Protein AF-A0ABC8K1N6-F1 (afdb_monomer)

Secondary structure (DSSP, 8-state):
-HHHHHHHHHHHHHHHHHHHHHHHHHHHHHHHHHHHTTS---------------------------------------------------HHHHHHHHHHHHHHTS---HHHHHHHHHHHHHHHH-S--SPPPPTT-HHHHHHHHHHHHH-S--HHHHHHHHHHHHHHH-GGGGGGTT-S--S-------------TTTHHHHHHHHHHHHHHHHT-HHHHHHHHHTT--TT---TTS--TT-

pLDDT: mean 71.15, std 21.95, range [26.11, 95.25]

Organism: Eruca vesicaria subsp. sativa (NCBI:txid29727)

InterPro domains:
  IPR000582 Acyl-CoA-binding protein, ACBP [PF00887] (93-165)
  IPR000582 Acyl-CoA-binding protein, ACBP [PR00689] (108-126)
  IPR000582 Acyl-CoA-binding protein, ACBP [PR00689] (131-146)
  IPR000582 Acyl-CoA-binding protein, ACBP [PR00689] (152-169)
  IPR000582 Acyl-CoA-binding protein, ACBP [PS51228] (92-175)
  IPR014352 FERM/acyl-CoA-binding protein superfamily [G3DSA:1.20.80.10] (80-184)
  IPR035984 Acyl-CoA binding protein superfamily [SSF47027] (91-174)

Foldseek 3Di:
DCPVVVVVVVVVVVVVVVVVVVVVVVVVVVVVVVVPVPDDDDDDDDDDDDDDDDDDDDDDDDDDDDDDDDDDDDDDDDPPPPPPVPPPCDPLNVLLVLLLVVPLPDDDDPVLVLLLLLLLCCQPPNQDPDDQDDPVCVSVNSNSCNNNVVGGDHNSVSSVVSSVSSCVVCVCSCVCPPDDDPDDDPPPVPSRDSCPCVVVVLLVLQVVLLVCLVVVVVVSNVVSVVVVNDQQDAHPVRDGSVD

Mean predicted aligned error: 21.04 Å

Nearest PDB structures (foldseek):
  1hbk-assembly1_A  TM=9.306E-01  e=9.501E-05  Plasmodium falciparum
  3flv-assembly2_B  TM=9.209E-01  e=4.592E-04  Homo sapiens
  2cqu-assembly1_A  TM=7.760E-01  e=1.215E-04  Homo sapiens
  2fj9-assembly1_A  TM=8.925E-01  e=2.113E-03  Homo sapiens
  2cop-assembly1_A  TM=7.719E-01  e=4.824E-04  Homo sapiens

Sequence (243 aa):
MGDLAQLTQSVILGLIVSYLLAKLISMVVTIKEDNLFLTHHHDPEQETKPVVDSSRVVSSTIGGVGDTLVAEQSSSGEEEDDDWEGVESTELDEAFSAATLFVTNRKVPSDVQQKLYGLYKIATEGPCTAPKPTALRLTARAKWQAWKKLGAMPSEEAMEKYIGIVTQLYPTWLDGGVKAGSGDVEVSNSGGTMAYEEESKNELKIDAIHAFAREGEVENLLKSIESGIPVNARDSEDHTPLD

Solvent-accessible surface area (backbone atoms only — not comparable to full-atom values): 15489 Å² total; per-residue (Å²): 122,66,64,62,54,53,51,52,50,51,52,52,49,50,52,51,51,48,51,52,50,52,50,50,51,52,52,53,48,50,55,50,48,69,69,56,68,82,78,79,92,82,83,91,81,91,88,82,86,86,85,91,82,85,89,79,89,81,89,82,89,86,87,86,88,84,89,82,90,83,78,89,81,91,74,90,73,77,84,77,78,81,78,68,73,73,74,75,78,41,74,62,54,54,50,35,51,53,48,48,62,66,44,60,87,49,94,65,61,64,83,53,48,30,47,46,51,14,25,49,43,22,46,76,67,35,51,63,78,74,79,86,60,61,87,86,45,56,66,64,36,48,44,49,50,36,27,50,71,59,42,84,49,59,35,67,68,22,36,54,52,41,43,50,51,51,43,73,76,40,63,71,62,63,79,57,69,88,73,82,67,101,62,97,70,81,82,66,94,63,77,78,71,75,70,72,45,78,59,59,59,49,49,57,47,47,53,47,42,40,48,25,49,74,73,63,38,60,69,62,34,49,56,43,46,75,70,67,50,64,77,85,46,61,49,97,85,70,47,46,56,87,114

Structure (mmCIF, N/CA/C/O backbone):
data_AF-A0ABC8K1N6-F1
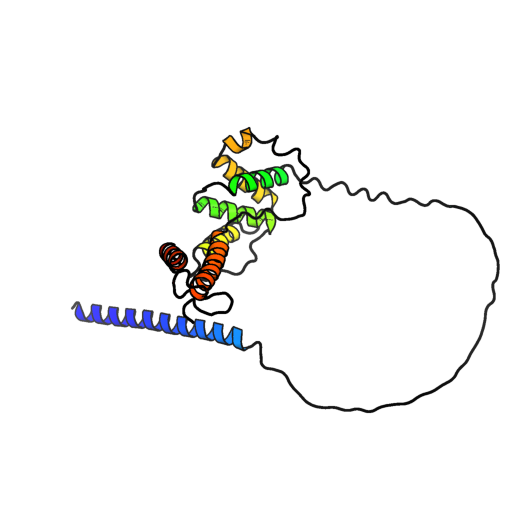#
_entry.id   AF-A0ABC8K1N6-F1
#
loop_
_atom_site.group_PDB
_atom_site.id
_atom_site.type_symbol
_atom_site.label_atom_id
_atom_site.label_alt_id
_atom_site.label_comp_id
_atom_site.label_asym_id
_atom_site.label_entity_id
_atom_site.label_seq_id
_atom_site.pdbx_PDB_ins_code
_atom_site.Cartn_x
_atom_site.Cartn_y
_atom_site.Cartn_z
_atom_site.occupancy
_atom_site.B_iso_or_equiv
_atom_site.auth_seq_id
_atom_site.auth_comp_id
_atom_site.auth_asym_id
_atom_site.auth_atom_id
_atom_site.pdbx_PDB_model_num
ATOM 1 N N . MET A 1 1 ? -3.522 -33.086 -44.217 1.00 58.22 1 MET A N 1
ATOM 2 C CA . MET A 1 1 ? -3.892 -31.647 -44.116 1.00 58.22 1 MET A CA 1
ATOM 3 C C . MET A 1 1 ? -3.55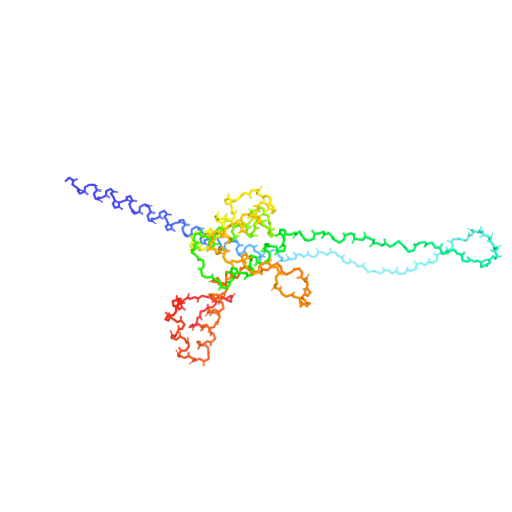7 -31.069 -42.744 1.00 58.22 1 MET A C 1
ATOM 5 O O . MET A 1 1 ? -3.047 -29.958 -42.716 1.00 58.22 1 MET A O 1
ATOM 9 N N . GLY A 1 2 ? -3.808 -31.765 -41.625 1.00 71.06 2 GLY A N 1
ATOM 10 C CA . GLY A 1 2 ? -3.448 -31.249 -40.289 1.00 71.06 2 GLY A CA 1
ATOM 11 C C . GLY A 1 2 ? -1.937 -31.165 -40.020 1.00 71.06 2 GLY A C 1
ATOM 12 O O . GLY A 1 2 ? -1.494 -30.381 -39.190 1.00 71.06 2 GLY A O 1
ATOM 13 N N . ASP A 1 3 ? -1.148 -31.926 -40.768 1.00 77.50 3 ASP A N 1
ATOM 14 C CA . ASP A 1 3 ? 0.284 -32.181 -40.570 1.00 77.50 3 ASP A CA 1
ATOM 15 C C . ASP A 1 3 ? 1.121 -30.897 -40.709 1.00 77.50 3 ASP A C 1
ATOM 17 O O . ASP A 1 3 ? 1.963 -30.586 -39.868 1.00 77.50 3 ASP A O 1
ATOM 21 N N . LEU A 1 4 ? 0.818 -30.091 -41.734 1.00 72.81 4 LEU A N 1
ATOM 22 C CA . LEU A 1 4 ? 1.452 -28.790 -41.953 1.00 72.81 4 LEU A CA 1
ATOM 23 C C . LEU A 1 4 ? 1.076 -27.780 -40.858 1.00 72.81 4 LEU A C 1
ATOM 25 O O . LEU A 1 4 ? 1.921 -26.987 -40.457 1.00 72.81 4 LEU A O 1
ATOM 29 N N . ALA A 1 5 ? -0.162 -27.821 -40.354 1.00 78.62 5 ALA A N 1
ATOM 30 C CA . ALA A 1 5 ? -0.612 -26.936 -39.280 1.00 78.62 5 ALA A CA 1
ATOM 31 C C . ALA A 1 5 ? 0.061 -27.280 -37.939 1.00 78.62 5 ALA A C 1
ATOM 33 O O . ALA A 1 5 ? 0.487 -26.385 -37.215 1.00 78.62 5 ALA A O 1
ATOM 34 N N . GLN A 1 6 ? 0.227 -28.570 -37.630 1.00 83.25 6 GLN A N 1
ATOM 35 C CA . GLN A 1 6 ? 0.985 -29.004 -36.453 1.00 83.25 6 GLN A CA 1
ATOM 36 C C . GLN A 1 6 ? 2.468 -28.622 -36.559 1.00 83.25 6 GLN A C 1
ATOM 38 O O . GLN A 1 6 ? 3.050 -28.177 -35.570 1.00 83.25 6 GLN A O 1
ATOM 43 N N . LEU A 1 7 ? 3.068 -28.726 -37.752 1.00 84.81 7 LEU A N 1
ATOM 44 C CA . LEU A 1 7 ? 4.448 -28.298 -37.990 1.00 84.81 7 LEU A CA 1
ATOM 45 C C . LEU A 1 7 ? 4.620 -26.776 -37.842 1.00 84.81 7 LEU A C 1
ATOM 47 O O . LEU A 1 7 ? 5.568 -26.330 -37.200 1.00 84.81 7 LEU A O 1
ATOM 51 N N . THR A 1 8 ? 3.711 -25.955 -38.378 1.00 86.88 8 THR A N 1
ATOM 52 C CA . THR A 1 8 ? 3.789 -24.498 -38.172 1.00 86.88 8 THR A CA 1
ATOM 53 C C . THR A 1 8 ? 3.550 -24.122 -36.713 1.00 86.88 8 THR A C 1
ATOM 55 O O . THR A 1 8 ? 4.256 -23.261 -36.192 1.00 86.88 8 THR A O 1
ATOM 58 N N . GLN A 1 9 ? 2.633 -24.798 -36.014 1.00 85.38 9 GLN A N 1
ATOM 59 C CA . GLN A 1 9 ? 2.387 -24.572 -34.589 1.00 85.38 9 GLN A CA 1
ATOM 60 C C . GLN A 1 9 ? 3.596 -24.952 -33.716 1.00 85.38 9 GLN A C 1
ATOM 62 O O . GLN A 1 9 ? 3.914 -24.212 -32.785 1.00 85.38 9 GLN A O 1
ATOM 67 N N . SER A 1 10 ? 4.303 -26.049 -34.015 1.00 91.88 10 SER A N 1
ATOM 68 C CA . SER A 1 10 ? 5.511 -26.436 -33.271 1.00 91.88 10 SER A CA 1
ATOM 69 C C . SER A 1 10 ? 6.693 -25.500 -33.542 1.00 91.88 10 SER A C 1
ATOM 71 O O . SER A 1 10 ? 7.408 -25.148 -32.605 1.00 91.88 10 SER A O 1
ATOM 73 N N . VAL A 1 11 ? 6.850 -25.003 -34.776 1.00 94.19 11 VAL A N 1
ATOM 74 C CA . VAL A 1 11 ? 7.840 -23.963 -35.114 1.00 94.19 11 VAL A CA 1
ATOM 75 C C . VAL A 1 11 ? 7.530 -22.646 -34.395 1.00 94.19 11 VAL A C 1
ATOM 77 O O . VAL A 1 11 ? 8.424 -22.065 -33.785 1.00 94.19 11 VAL A O 1
ATOM 80 N N . ILE A 1 12 ? 6.272 -22.189 -34.397 1.00 92.94 12 ILE A N 1
ATOM 81 C CA . ILE A 1 12 ? 5.855 -20.970 -33.680 1.00 92.94 12 ILE A CA 1
ATOM 82 C C . ILE A 1 12 ? 6.091 -21.119 -32.171 1.00 92.94 12 ILE A C 1
ATOM 84 O O . ILE A 1 12 ? 6.654 -20.218 -31.550 1.00 92.94 12 ILE A O 1
ATOM 88 N N . LEU A 1 13 ? 5.728 -22.262 -31.580 1.00 89.50 13 LEU A N 1
ATOM 89 C CA . LEU A 1 13 ? 5.979 -22.541 -30.165 1.00 89.50 13 LEU A CA 1
ATOM 90 C C . LEU A 1 13 ? 7.483 -22.560 -29.852 1.00 89.50 13 LEU A C 1
ATOM 92 O O . LEU A 1 13 ? 7.904 -21.958 -28.867 1.00 89.50 13 LEU A O 1
ATOM 96 N N . GLY A 1 14 ? 8.298 -23.182 -30.709 1.00 95.00 14 GLY A N 1
ATOM 97 C CA . GLY A 1 14 ? 9.757 -23.202 -30.580 1.00 95.00 14 GLY A CA 1
ATOM 98 C C . GLY A 1 14 ? 10.387 -21.808 -30.641 1.00 95.00 14 GLY A C 1
ATOM 99 O O . GLY A 1 14 ? 11.265 -21.507 -29.837 1.00 95.00 14 GLY A O 1
ATOM 100 N N . LEU A 1 15 ? 9.901 -20.932 -31.529 1.00 94.19 15 LEU A N 1
ATOM 101 C CA . LEU A 1 15 ? 10.333 -19.531 -31.623 1.00 94.19 15 LEU A CA 1
ATOM 102 C C . LEU A 1 15 ? 9.914 -18.699 -30.399 1.00 94.19 15 LEU A C 1
ATOM 104 O O . LEU A 1 15 ? 10.681 -17.857 -29.936 1.00 94.19 15 LEU A O 1
ATOM 108 N N . ILE A 1 16 ? 8.724 -18.941 -29.842 1.00 92.81 16 ILE A N 1
ATOM 109 C CA . ILE A 1 16 ? 8.276 -18.287 -28.603 1.00 92.81 16 ILE A CA 1
ATOM 110 C C . ILE A 1 16 ? 9.145 -18.739 -27.422 1.00 92.81 16 ILE A C 1
ATOM 112 O O . ILE A 1 16 ? 9.632 -17.902 -26.663 1.00 92.81 16 ILE A O 1
ATOM 116 N N . VAL A 1 17 ? 9.382 -20.046 -27.277 1.00 93.25 17 VAL A N 1
ATOM 117 C CA . VAL A 1 17 ? 10.214 -20.601 -26.198 1.00 93.25 17 VAL A CA 1
ATOM 118 C C . VAL A 1 17 ? 11.666 -20.131 -26.319 1.00 93.25 17 VAL A C 1
ATOM 120 O O . VAL A 1 17 ? 12.247 -19.731 -25.312 1.00 93.25 17 VAL A O 1
ATOM 123 N N . SER A 1 18 ? 12.247 -20.093 -27.524 1.00 95.19 18 SER A N 1
ATOM 124 C CA . SER A 1 18 ? 13.618 -19.602 -27.717 1.00 95.19 18 SER A CA 1
ATOM 125 C C . SER A 1 18 ? 13.746 -18.098 -27.458 1.00 95.19 18 SER A C 1
ATOM 127 O O . SER A 1 18 ? 14.705 -17.686 -26.808 1.00 95.19 18 SER A O 1
ATOM 129 N N . TYR A 1 19 ? 12.762 -17.281 -27.859 1.00 95.12 19 TYR A N 1
ATOM 130 C CA . TYR A 1 19 ? 12.712 -15.857 -27.507 1.00 95.12 19 TYR A CA 1
ATOM 131 C C . TYR A 1 19 ? 12.626 -15.645 -25.989 1.00 95.12 19 TYR A C 1
ATOM 133 O O . TYR A 1 19 ? 13.325 -14.789 -25.447 1.00 95.12 19 TYR A O 1
ATOM 141 N N . LEU A 1 20 ? 11.809 -16.434 -25.283 1.00 89.31 20 LEU A N 1
ATOM 142 C CA . LEU A 1 20 ? 11.692 -16.356 -23.825 1.00 89.31 20 LEU A CA 1
ATOM 143 C C . LEU A 1 20 ? 12.985 -16.796 -23.119 1.00 89.31 20 LEU A C 1
ATOM 145 O O . LEU A 1 20 ? 13.422 -16.098 -22.207 1.00 89.31 20 LEU A O 1
ATOM 149 N N . LEU A 1 21 ? 13.640 -17.876 -23.564 1.00 89.62 21 LEU A N 1
ATOM 150 C CA . LEU A 1 21 ? 14.948 -18.290 -23.034 1.00 89.62 21 LEU A CA 1
ATOM 151 C C . LEU A 1 21 ? 16.026 -17.229 -23.287 1.00 89.62 21 LEU A C 1
ATOM 153 O O . LEU A 1 21 ? 16.719 -16.838 -22.353 1.00 89.62 21 LEU A O 1
ATOM 157 N N . ALA A 1 22 ? 16.142 -16.720 -24.516 1.00 92.19 22 ALA A N 1
ATOM 158 C CA . ALA A 1 22 ? 17.111 -15.678 -24.856 1.00 92.19 22 ALA A CA 1
ATOM 159 C C . ALA A 1 22 ? 16.890 -14.402 -24.028 1.00 92.19 22 ALA A C 1
ATOM 161 O O . ALA A 1 22 ? 17.848 -13.784 -23.569 1.00 92.19 22 ALA A O 1
ATOM 162 N N . LYS A 1 23 ? 15.628 -14.035 -23.772 1.00 89.81 23 LYS A N 1
ATOM 163 C CA . LYS A 1 23 ? 15.267 -12.880 -22.943 1.00 89.81 23 LYS A CA 1
ATOM 164 C C . LYS A 1 23 ? 15.542 -13.099 -21.454 1.00 89.81 23 LYS A C 1
ATOM 166 O O . LYS A 1 23 ? 15.961 -12.158 -20.790 1.00 89.81 23 LYS A O 1
ATOM 171 N N . LEU A 1 24 ? 15.357 -14.317 -20.939 1.00 86.50 24 LEU A N 1
ATOM 172 C CA . LEU A 1 24 ? 15.755 -14.686 -19.575 1.00 86.50 24 LEU A CA 1
ATOM 173 C C . LEU A 1 24 ? 17.279 -14.647 -19.411 1.00 86.50 24 LEU A C 1
ATOM 175 O O . LEU A 1 24 ? 17.764 -14.033 -18.467 1.00 86.50 24 LEU A O 1
ATOM 179 N N . ILE A 1 25 ? 18.032 -15.223 -20.353 1.00 88.44 25 ILE A N 1
ATOM 180 C CA . ILE A 1 25 ? 19.502 -15.187 -20.351 1.00 88.44 25 ILE A CA 1
ATOM 181 C C . ILE A 1 25 ? 19.992 -13.736 -20.424 1.00 88.44 25 ILE A C 1
ATOM 183 O O . ILE A 1 25 ? 20.790 -13.328 -19.589 1.00 88.44 25 ILE A O 1
ATOM 187 N N . SER A 1 26 ? 19.458 -12.929 -21.346 1.00 85.00 26 SER A N 1
ATOM 188 C CA . SER A 1 26 ? 19.804 -11.506 -21.460 1.00 85.00 26 SER A CA 1
ATOM 189 C C . SER A 1 26 ? 19.490 -10.718 -20.184 1.00 85.00 26 SER A C 1
ATOM 191 O O . SER A 1 26 ? 20.280 -9.859 -19.815 1.00 85.00 26 SER A O 1
ATOM 193 N N . MET A 1 27 ? 18.382 -11.017 -19.497 1.00 79.00 27 MET A N 1
ATOM 194 C CA . MET A 1 27 ? 18.014 -10.377 -18.227 1.00 79.00 27 MET A CA 1
ATOM 195 C C . MET A 1 27 ? 18.934 -10.798 -17.068 1.00 79.00 27 MET A C 1
ATOM 197 O O . MET A 1 27 ? 19.270 -9.973 -16.224 1.00 79.00 27 MET A O 1
ATOM 201 N N . VAL A 1 28 ? 19.368 -12.061 -17.022 1.00 82.75 28 VAL A N 1
ATOM 202 C CA . VAL A 1 28 ? 20.352 -12.541 -16.034 1.00 82.75 28 VAL A CA 1
ATOM 203 C C . VAL A 1 28 ? 21.738 -11.945 -16.302 1.00 82.75 28 VAL A C 1
ATOM 205 O O . VAL A 1 28 ? 22.443 -11.605 -15.355 1.00 82.75 28 VAL A O 1
ATOM 208 N N . VAL A 1 29 ? 22.114 -11.767 -17.573 1.00 81.12 29 VAL A N 1
ATOM 209 C CA . VAL A 1 29 ? 23.371 -11.116 -17.969 1.00 81.12 29 VAL A CA 1
ATOM 210 C C . VAL A 1 29 ? 23.374 -9.634 -17.587 1.00 81.12 29 VAL A C 1
ATOM 212 O O . VAL A 1 29 ? 24.319 -9.218 -16.928 1.00 81.12 29 VAL A O 1
ATOM 215 N N . THR A 1 30 ? 22.310 -8.864 -17.854 1.00 75.44 30 THR A N 1
ATOM 216 C CA . THR A 1 30 ? 22.252 -7.458 -17.398 1.00 75.44 30 THR A CA 1
ATOM 217 C C . THR A 1 30 ? 22.322 -7.349 -15.874 1.00 75.44 30 THR A C 1
ATOM 219 O O . THR A 1 30 ? 23.093 -6.551 -15.364 1.00 75.44 30 THR A O 1
ATOM 222 N N . ILE A 1 31 ? 21.625 -8.222 -15.131 1.00 67.44 31 ILE A N 1
ATOM 223 C CA . ILE A 1 31 ? 21.714 -8.250 -13.657 1.00 67.44 31 ILE A CA 1
ATOM 224 C C . ILE A 1 31 ? 23.140 -8.590 -13.186 1.00 67.44 31 ILE A C 1
ATOM 226 O O . ILE A 1 31 ? 23.598 -8.054 -12.178 1.00 67.44 31 ILE A O 1
ATOM 230 N N . LYS A 1 32 ? 23.866 -9.463 -13.900 1.00 64.31 32 LYS A N 1
ATOM 231 C CA . LYS A 1 32 ? 25.275 -9.763 -13.604 1.00 64.31 32 LYS A CA 1
ATOM 232 C C . LYS A 1 32 ? 26.169 -8.550 -13.883 1.00 64.31 32 LYS A C 1
ATOM 234 O O . LYS A 1 32 ? 27.014 -8.258 -13.048 1.00 64.31 32 LYS A O 1
ATOM 239 N N . GLU A 1 33 ? 25.974 -7.854 -15.002 1.00 61.91 33 GLU A N 1
ATOM 240 C CA . GLU A 1 33 ? 26.738 -6.660 -15.395 1.00 61.91 33 GLU A CA 1
ATOM 241 C C . GLU A 1 33 ? 26.507 -5.484 -14.430 1.00 61.91 33 GLU A C 1
ATOM 243 O O . GLU A 1 33 ? 27.483 -4.912 -13.943 1.00 61.91 33 GLU A O 1
ATOM 248 N N . ASP A 1 34 ? 25.254 -5.210 -14.046 1.00 58.81 34 ASP A N 1
ATOM 249 C CA . ASP A 1 34 ? 24.889 -4.182 -13.056 1.00 58.81 34 ASP A CA 1
ATOM 250 C C . ASP A 1 34 ? 25.581 -4.407 -11.694 1.00 58.81 34 ASP A C 1
ATOM 252 O O . ASP A 1 34 ? 25.954 -3.451 -11.015 1.00 58.81 34 ASP A O 1
ATOM 256 N N . ASN A 1 35 ? 25.799 -5.670 -11.299 1.00 50.75 35 ASN A N 1
ATOM 257 C CA . ASN A 1 35 ? 26.515 -6.028 -10.066 1.00 50.75 35 ASN A CA 1
ATOM 258 C C . ASN A 1 35 ? 28.049 -6.091 -10.230 1.00 50.75 35 ASN A C 1
ATOM 260 O O . ASN A 1 35 ? 28.763 -6.026 -9.233 1.00 50.75 35 ASN A O 1
ATOM 264 N N . LEU A 1 36 ? 28.578 -6.212 -11.454 1.00 42.56 36 LEU A N 1
ATOM 265 C CA . LEU A 1 36 ? 30.026 -6.278 -11.720 1.00 42.56 36 LEU A CA 1
ATOM 266 C C . LEU A 1 36 ? 30.657 -4.912 -12.014 1.00 42.56 36 LEU A C 1
ATOM 268 O O . LEU A 1 36 ? 31.875 -4.772 -11.918 1.00 42.56 36 LEU A O 1
ATOM 272 N N . PHE A 1 37 ? 29.856 -3.897 -12.348 1.00 43.19 37 PHE A N 1
ATOM 273 C CA . PHE A 1 37 ? 30.364 -2.568 -12.696 1.00 43.19 37 PHE A CA 1
ATOM 274 C C . PHE A 1 37 ? 30.878 -1.751 -11.490 1.00 43.19 37 PHE A C 1
ATOM 276 O O . PHE A 1 37 ? 31.515 -0.716 -11.671 1.00 43.19 37 PHE A O 1
ATOM 283 N N . LEU A 1 38 ? 30.643 -2.205 -10.252 1.00 45.00 38 LEU A N 1
ATOM 284 C CA . LEU A 1 38 ? 30.956 -1.436 -9.040 1.00 45.00 38 LEU A CA 1
ATOM 285 C C . LEU A 1 38 ? 32.427 -1.533 -8.575 1.00 45.00 38 LEU A C 1
ATOM 287 O O . LEU A 1 38 ? 32.843 -0.744 -7.730 1.00 45.00 38 LEU A O 1
ATOM 291 N N . THR A 1 39 ? 33.231 -2.471 -9.097 1.00 41.75 39 THR A N 1
ATOM 292 C CA . THR A 1 39 ? 34.539 -2.820 -8.494 1.00 41.75 39 THR A CA 1
ATOM 293 C C . THR A 1 39 ? 35.733 -2.883 -9.457 1.00 41.75 39 THR A C 1
ATOM 295 O O . THR A 1 39 ? 36.623 -3.710 -9.261 1.00 41.75 39 THR A O 1
ATOM 298 N N . HIS A 1 40 ? 35.820 -2.006 -10.468 1.00 42.31 40 HIS A N 1
ATOM 299 C CA . HIS A 1 40 ? 37.110 -1.769 -11.142 1.00 42.31 40 HIS A CA 1
ATOM 300 C C . HIS A 1 40 ? 37.269 -0.381 -11.797 1.00 42.31 40 HIS A C 1
ATOM 302 O O . HIS A 1 40 ? 37.052 -0.242 -12.998 1.00 42.31 40 HIS A O 1
ATOM 308 N N . HIS A 1 41 ? 37.752 0.620 -11.044 1.00 35.06 41 HIS A N 1
ATOM 309 C CA . HIS A 1 41 ? 38.714 1.613 -11.569 1.00 35.06 41 HIS A CA 1
ATOM 310 C C . HIS A 1 41 ? 39.454 2.394 -10.458 1.00 35.06 41 HIS A C 1
ATOM 312 O O . HIS A 1 41 ? 39.178 3.553 -10.163 1.00 35.06 41 HIS A O 1
ATOM 318 N N . HIS A 1 42 ? 40.443 1.721 -9.874 1.00 39.28 42 HIS A N 1
ATOM 319 C CA . HIS A 1 42 ? 41.568 2.249 -9.090 1.00 39.28 42 HIS A CA 1
ATOM 320 C C . HIS A 1 42 ? 42.723 1.262 -9.399 1.00 39.28 42 HIS A C 1
ATOM 322 O O . HIS A 1 42 ? 42.448 0.075 -9.564 1.00 39.28 42 HIS A O 1
ATOM 328 N N . ASP A 1 43 ? 43.992 1.620 -9.595 1.00 38.97 43 ASP A N 1
ATOM 329 C CA . ASP A 1 43 ? 44.720 2.854 -9.263 1.00 38.97 43 ASP A CA 1
ATOM 330 C C . ASP A 1 43 ? 45.729 3.223 -10.403 1.00 38.97 43 ASP A C 1
ATOM 332 O O . ASP A 1 43 ? 45.301 3.194 -11.559 1.00 38.9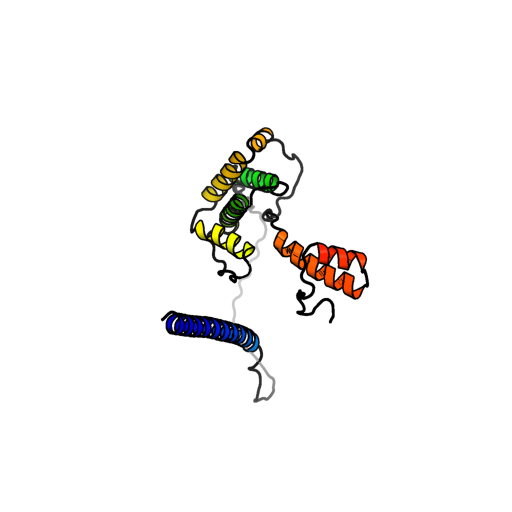7 43 ASP A O 1
ATOM 336 N N . PRO A 1 44 ? 47.046 3.439 -10.178 1.00 53.28 44 PRO A N 1
ATOM 337 C CA . PRO A 1 44 ? 47.742 4.716 -9.904 1.00 53.28 44 PRO A CA 1
ATOM 338 C C . PRO A 1 44 ? 48.442 5.314 -11.177 1.00 53.28 44 PRO A C 1
ATOM 340 O O . PRO A 1 44 ? 48.058 4.953 -12.283 1.00 53.28 44 PRO A O 1
ATOM 343 N N . GLU A 1 45 ? 49.385 6.282 -11.214 1.00 31.77 45 GLU A N 1
ATOM 344 C CA . GLU A 1 45 ? 50.557 6.622 -10.371 1.00 31.77 45 GLU A CA 1
ATOM 345 C C . GLU A 1 45 ? 51.110 8.063 -10.567 1.00 31.77 45 GLU A C 1
ATOM 347 O O . GLU A 1 45 ? 51.104 8.568 -11.684 1.00 31.77 45 GLU A O 1
ATOM 352 N N . GLN A 1 46 ? 51.715 8.610 -9.486 1.00 32.62 46 GLN A N 1
ATOM 353 C CA . GLN A 1 46 ? 52.912 9.502 -9.402 1.00 32.62 46 GLN A CA 1
ATOM 354 C C . GLN A 1 46 ? 52.933 10.884 -10.118 1.00 32.62 46 GLN A C 1
ATOM 356 O O . GLN A 1 46 ? 52.463 11.031 -11.237 1.00 32.62 46 GLN A O 1
ATOM 361 N N . GLU A 1 47 ? 53.554 11.967 -9.609 1.00 32.00 47 GLU A N 1
ATOM 362 C CA . GLU A 1 47 ? 54.064 12.426 -8.278 1.00 32.00 47 GLU A CA 1
ATOM 363 C C . GLU A 1 47 ? 53.961 14.004 -8.342 1.00 32.00 47 GLU A C 1
ATOM 365 O O . GLU A 1 47 ? 53.033 14.476 -8.992 1.00 32.00 47 GLU A O 1
ATOM 370 N N . THR A 1 48 ? 54.732 14.947 -7.771 1.00 31.17 48 THR A N 1
ATOM 371 C CA . THR A 1 48 ? 56.034 14.953 -7.084 1.00 31.17 48 THR A CA 1
ATOM 372 C C . THR A 1 48 ? 56.048 15.763 -5.781 1.00 31.17 48 THR A C 1
ATOM 374 O O . THR A 1 48 ? 55.411 16.808 -5.650 1.00 31.17 48 THR A O 1
ATOM 377 N N . LYS A 1 49 ? 56.900 15.330 -4.850 1.00 31.91 49 LYS A N 1
ATOM 378 C CA . LYS A 1 49 ? 57.452 16.109 -3.713 1.00 31.91 49 LYS A CA 1
ATOM 379 C C . LYS A 1 49 ? 58.512 17.138 -4.232 1.00 31.91 49 LYS A C 1
ATOM 381 O O . LYS A 1 49 ? 58.661 17.205 -5.455 1.00 31.91 49 LYS A O 1
ATOM 386 N N . PRO A 1 50 ? 59.286 17.922 -3.422 1.00 38.44 50 PRO A N 1
ATOM 387 C CA . PRO A 1 50 ? 59.444 17.933 -1.949 1.00 38.44 50 PRO A CA 1
ATOM 388 C C . PRO A 1 50 ? 59.492 19.366 -1.279 1.00 38.44 50 PRO A C 1
ATOM 390 O O . PRO A 1 50 ? 59.719 20.361 -1.951 1.00 38.44 50 PRO A O 1
ATOM 393 N N . VAL A 1 51 ? 59.084 19.559 -0.006 1.00 32.53 51 VAL A N 1
ATOM 394 C CA . VAL A 1 51 ? 59.907 19.666 1.249 1.00 32.53 51 VAL A CA 1
ATOM 395 C C . VAL A 1 51 ? 60.608 21.026 1.549 1.00 32.53 51 VAL A C 1
ATOM 397 O O . VAL A 1 51 ? 61.649 21.293 0.966 1.00 32.53 51 VAL A O 1
ATOM 400 N N . VAL A 1 52 ? 60.122 21.738 2.601 1.00 35.12 52 VAL A N 1
ATOM 401 C CA . VAL A 1 52 ? 60.875 22.580 3.604 1.00 35.12 52 VAL A CA 1
ATOM 402 C C . VAL A 1 52 ? 61.525 23.897 3.058 1.00 35.12 52 VAL A C 1
ATOM 404 O O . VAL A 1 52 ? 61.786 23.994 1.870 1.00 35.12 52 VAL A O 1
ATOM 407 N N . ASP A 1 53 ? 61.734 25.025 3.775 1.00 26.11 53 ASP A N 1
ATOM 408 C CA . ASP A 1 53 ? 61.815 25.359 5.221 1.00 26.11 53 ASP A CA 1
ATOM 409 C C . ASP A 1 53 ? 61.324 26.798 5.591 1.00 26.11 53 ASP A C 1
ATOM 411 O O . ASP A 1 53 ? 61.237 27.671 4.736 1.00 26.11 53 ASP A O 1
ATOM 415 N N . SER A 1 54 ? 61.115 27.027 6.898 1.00 30.98 54 SER A N 1
ATOM 416 C CA . SER A 1 54 ? 61.446 28.199 7.751 1.00 30.98 54 SER A CA 1
ATOM 417 C C . SER A 1 54 ? 61.294 29.686 7.348 1.0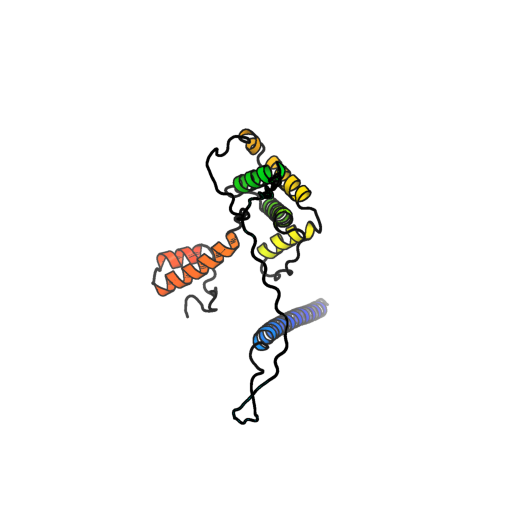0 30.98 54 SER A C 1
ATOM 419 O O . SER A 1 54 ? 61.761 30.152 6.317 1.00 30.98 54 SER A O 1
ATOM 421 N N . SER A 1 55 ? 60.972 30.466 8.404 1.00 32.75 55 SER A N 1
ATOM 422 C CA . SER A 1 55 ? 61.368 31.876 8.664 1.00 32.75 55 SER A CA 1
ATOM 423 C C . SER A 1 55 ? 60.653 33.013 7.897 1.00 32.75 55 SER A C 1
ATOM 425 O O . SER A 1 55 ? 60.187 32.816 6.787 1.00 32.75 55 SER A O 1
ATOM 427 N N . ARG A 1 56 ? 60.579 34.270 8.389 1.00 33.06 56 ARG A N 1
ATOM 428 C CA . ARG A 1 56 ? 60.723 34.895 9.741 1.00 33.06 56 ARG A CA 1
ATOM 429 C C . ARG A 1 56 ? 60.445 36.419 9.607 1.00 33.06 56 ARG A C 1
ATOM 431 O O . ARG A 1 56 ? 60.748 36.958 8.555 1.00 33.06 56 ARG A O 1
ATOM 438 N N . VAL A 1 57 ? 60.024 37.095 10.698 1.00 32.19 57 VAL A N 1
ATOM 439 C CA . VAL A 1 57 ? 59.922 38.579 10.919 1.00 32.19 57 VAL A CA 1
ATOM 440 C C . VAL A 1 57 ? 59.029 39.402 9.955 1.00 32.19 57 VAL A C 1
ATOM 442 O O . VAL A 1 57 ? 58.737 38.954 8.860 1.00 32.19 57 VAL A O 1
ATOM 445 N N . VAL A 1 58 ? 58.618 40.653 10.243 1.00 34.28 58 VAL A N 1
ATOM 446 C CA . VAL A 1 58 ? 58.090 41.335 11.465 1.00 34.28 58 VAL A CA 1
ATOM 447 C C . VAL A 1 58 ? 57.584 42.739 11.044 1.00 34.28 58 VAL A C 1
ATOM 449 O O . VAL A 1 58 ? 57.938 43.201 9.963 1.00 34.28 58 VAL A O 1
ATOM 452 N N . SER A 1 59 ? 56.883 43.463 11.931 1.00 34.66 59 SER A N 1
ATOM 453 C CA . SER A 1 59 ? 56.495 44.887 11.782 1.00 34.66 59 SER A CA 1
ATOM 454 C C . SER A 1 59 ? 55.315 45.145 10.813 1.00 34.66 59 SER A C 1
ATOM 456 O O . SER A 1 59 ? 55.053 44.340 9.930 1.00 34.66 59 SER A O 1
ATOM 458 N N . SER A 1 60 ? 54.520 46.217 10.947 1.00 37.41 60 SER A N 1
ATOM 459 C CA . SER A 1 60 ? 54.671 47.407 11.807 1.00 37.41 60 SER A CA 1
ATOM 460 C C . SER A 1 60 ? 53.424 47.775 12.617 1.00 37.41 60 SER A C 1
ATOM 462 O O . SER A 1 60 ? 52.305 47.381 12.312 1.00 37.41 60 SER A O 1
ATOM 464 N N . THR A 1 61 ? 53.671 48.560 13.665 1.00 31.39 61 THR A N 1
ATOM 465 C CA . THR A 1 61 ? 52.710 49.178 14.586 1.00 31.39 61 THR A CA 1
ATOM 466 C C . THR A 1 61 ? 51.981 50.397 13.997 1.00 31.39 61 THR A C 1
ATOM 468 O O . THR A 1 61 ? 52.347 50.886 12.931 1.00 31.39 61 THR A O 1
ATOM 471 N N . ILE A 1 62 ? 51.026 50.908 14.797 1.00 40.91 62 ILE A N 1
ATOM 472 C CA . ILE A 1 62 ? 50.245 52.171 14.758 1.00 40.91 62 ILE A CA 1
ATOM 473 C C . ILE A 1 62 ? 48.742 51.855 14.613 1.00 40.91 62 ILE A C 1
ATOM 475 O O . ILE A 1 62 ? 48.343 51.196 13.666 1.00 40.91 62 ILE A O 1
ATOM 479 N N . GLY A 1 63 ? 47.847 52.295 15.504 1.00 30.31 63 GLY A N 1
ATOM 480 C CA . GLY A 1 63 ? 48.052 53.017 16.767 1.00 30.31 63 GLY A CA 1
ATOM 481 C C . GLY A 1 63 ? 46.832 53.872 17.119 1.00 30.31 63 GLY A C 1
ATOM 482 O O . GLY A 1 63 ? 46.535 54.822 16.406 1.00 30.31 63 GLY A O 1
ATOM 483 N N . GLY A 1 64 ? 46.143 53.558 18.218 1.00 33.00 64 GLY A N 1
ATOM 484 C CA . GLY A 1 64 ? 44.957 54.295 18.662 1.00 33.00 64 GLY A CA 1
ATOM 485 C C . GLY A 1 64 ? 44.521 53.850 20.054 1.00 33.00 64 GLY A C 1
ATOM 486 O O . GLY A 1 64 ? 44.082 52.718 20.228 1.00 33.00 64 GLY A O 1
ATOM 487 N N . VAL A 1 65 ? 44.687 54.727 21.044 1.00 40.12 65 VAL A N 1
ATOM 488 C CA . VAL A 1 65 ? 44.245 54.513 22.431 1.00 40.12 65 VAL A CA 1
ATOM 489 C C . VAL A 1 65 ? 42.902 55.203 22.669 1.00 40.12 65 VAL A C 1
ATOM 491 O O . VAL A 1 65 ? 42.639 56.255 22.089 1.00 40.12 65 VAL A O 1
ATOM 494 N N . GLY A 1 66 ? 42.066 54.620 23.528 1.00 37.38 66 GLY A N 1
ATOM 495 C CA . GLY A 1 66 ? 40.704 55.089 23.793 1.00 37.38 66 GLY A CA 1
ATOM 496 C C . GLY A 1 66 ? 40.094 54.408 25.015 1.00 37.38 66 GLY A C 1
ATOM 497 O O . GLY A 1 66 ? 39.067 53.751 24.906 1.00 37.38 66 GLY A O 1
ATOM 498 N N . ASP A 1 67 ? 40.774 54.509 26.157 1.00 36.06 67 ASP A N 1
ATOM 499 C CA . ASP A 1 67 ? 40.287 53.999 27.442 1.00 36.06 67 ASP A CA 1
ATOM 500 C C . ASP A 1 67 ? 39.167 54.898 27.994 1.00 36.06 67 ASP A C 1
ATOM 502 O O . ASP A 1 67 ? 39.327 56.119 28.052 1.00 36.06 67 ASP A O 1
ATOM 506 N N . THR A 1 68 ? 38.038 54.309 28.399 1.00 41.34 68 THR A N 1
ATOM 507 C CA . THR A 1 68 ? 37.111 54.890 29.385 1.00 41.34 68 THR A CA 1
ATOM 508 C C . THR A 1 68 ? 36.285 53.774 30.022 1.00 41.34 68 THR A C 1
ATOM 510 O O . THR A 1 68 ? 35.619 53.003 29.333 1.00 41.34 68 THR A O 1
ATOM 513 N N . LEU A 1 69 ? 36.306 53.720 31.353 1.00 46.66 69 LEU A N 1
ATOM 514 C CA . LEU A 1 69 ? 35.569 52.764 32.176 1.00 46.66 69 LEU A CA 1
ATOM 515 C C . LEU A 1 69 ? 34.205 53.340 32.593 1.00 46.66 69 LEU A C 1
ATOM 517 O O . LEU A 1 69 ? 34.157 54.420 33.180 1.00 46.66 69 LEU A O 1
ATOM 521 N N . VAL A 1 70 ? 33.125 52.581 32.405 1.00 51.22 70 VAL A N 1
ATOM 522 C CA . VAL A 1 70 ? 31.877 52.686 33.188 1.00 51.22 70 VAL A CA 1
ATOM 523 C C . VAL A 1 70 ? 31.314 51.283 33.419 1.00 51.22 70 VAL A C 1
ATOM 525 O O . VAL A 1 70 ? 31.568 50.376 32.629 1.00 51.22 70 VAL A O 1
ATOM 528 N N . ALA A 1 71 ? 30.586 51.096 34.518 1.00 47.88 71 ALA A N 1
ATOM 529 C CA . ALA A 1 71 ? 30.075 49.802 34.959 1.00 47.88 71 ALA A CA 1
ATOM 530 C C . ALA A 1 71 ? 28.586 49.889 35.326 1.00 47.88 71 ALA A C 1
ATOM 532 O O . ALA A 1 71 ? 28.076 50.982 35.547 1.00 47.88 71 ALA A O 1
ATOM 533 N N . GLU A 1 72 ? 27.953 48.717 35.434 1.00 40.09 72 GLU A N 1
ATOM 534 C CA . GLU A 1 72 ? 26.627 48.476 36.027 1.00 40.09 72 GLU A CA 1
ATOM 535 C C . GLU A 1 72 ? 25.433 49.231 35.401 1.00 40.09 72 GLU A C 1
ATOM 537 O O . GLU A 1 72 ? 25.198 50.401 35.681 1.00 40.09 72 GLU A O 1
ATOM 542 N N . GLN A 1 73 ? 24.543 48.510 34.707 1.00 33.94 73 GLN A N 1
ATOM 543 C CA . GLN A 1 73 ? 23.275 48.061 35.315 1.00 33.94 73 GLN A CA 1
ATOM 544 C C . GLN A 1 73 ? 22.453 47.165 34.372 1.00 33.94 73 GLN A C 1
ATOM 546 O O . GLN A 1 73 ? 22.742 47.039 33.185 1.00 33.94 73 GLN A O 1
ATOM 551 N N . SER A 1 74 ? 21.463 46.487 34.957 1.00 46.09 74 SER A N 1
ATOM 552 C CA . SER A 1 74 ? 20.561 45.541 34.294 1.00 46.09 74 SER A CA 1
ATOM 553 C C . SER A 1 74 ? 19.753 46.172 33.157 1.00 46.09 74 SER A C 1
ATOM 555 O O . SER A 1 74 ? 19.149 47.228 33.341 1.00 46.09 74 SER A O 1
ATOM 557 N N . SER A 1 75 ? 19.621 45.441 32.050 1.00 38.59 75 SER A N 1
ATOM 558 C CA . SER A 1 75 ? 18.355 45.392 31.322 1.00 38.59 75 SER A CA 1
ATOM 559 C C . SER A 1 75 ? 18.018 43.933 31.054 1.00 38.59 75 SER A C 1
ATOM 561 O O . SER A 1 75 ? 18.682 43.272 30.259 1.00 38.59 75 SER A O 1
ATOM 563 N N . SER A 1 76 ? 16.971 43.444 31.714 1.00 48.16 76 SER A N 1
ATOM 564 C CA . SER A 1 76 ? 16.183 42.325 31.206 1.00 48.16 76 SER A CA 1
ATOM 565 C C . SER A 1 76 ? 15.744 42.648 29.776 1.00 48.16 76 SER A C 1
ATOM 567 O O . SER A 1 76 ? 15.313 43.774 29.514 1.00 48.16 76 SER A O 1
ATOM 569 N N . GLY A 1 77 ? 15.873 41.680 28.879 1.00 44.84 77 GLY A N 1
ATOM 570 C CA . GLY A 1 77 ? 15.396 41.740 27.503 1.00 44.84 77 GLY A CA 1
ATOM 571 C C . GLY A 1 77 ? 14.834 40.368 27.194 1.00 44.84 77 GLY A C 1
ATOM 572 O O . GLY A 1 77 ? 15.613 39.424 27.139 1.00 44.84 77 GLY A O 1
ATOM 573 N N . GLU A 1 78 ? 13.504 40.310 27.149 1.00 45.34 78 GLU A N 1
ATOM 574 C CA . GLU A 1 78 ? 12.638 39.168 26.835 1.00 45.34 78 GLU A CA 1
ATOM 575 C C . GLU A 1 78 ? 13.330 37.816 26.544 1.00 45.34 78 GLU A C 1
ATOM 577 O O . GLU A 1 78 ? 13.962 37.631 25.505 1.00 45.34 78 GLU A O 1
ATOM 582 N N . GLU A 1 79 ? 13.118 36.832 27.429 1.00 47.16 79 GLU A N 1
ATOM 583 C CA . GLU A 1 79 ? 13.098 35.438 26.977 1.00 47.16 79 GLU A CA 1
ATOM 584 C C . GLU A 1 79 ? 11.907 35.336 26.013 1.00 47.16 79 GLU A C 1
ATOM 586 O O . GLU A 1 79 ? 10.764 35.554 26.417 1.00 47.16 79 GLU A O 1
ATOM 591 N N . GLU A 1 80 ? 12.184 35.125 24.724 1.00 50.44 80 GLU A N 1
ATOM 592 C CA . GLU A 1 80 ? 11.146 34.863 23.730 1.00 50.44 80 GLU A CA 1
ATOM 593 C C . GLU A 1 80 ? 10.526 33.506 24.080 1.00 50.44 80 GLU A C 1
ATOM 595 O O . GLU A 1 80 ? 11.106 32.458 23.792 1.00 50.44 80 GLU A O 1
ATOM 600 N N . ASP A 1 81 ? 9.376 33.545 24.764 1.00 57.41 81 ASP A N 1
ATOM 601 C CA . ASP A 1 81 ? 8.508 32.389 24.976 1.00 57.41 81 ASP A CA 1
ATOM 602 C C . ASP A 1 81 ? 8.147 31.831 23.593 1.00 57.41 81 ASP A C 1
ATOM 604 O O . ASP A 1 81 ? 7.285 32.362 22.890 1.00 57.41 81 ASP A O 1
ATOM 608 N N . ASP A 1 82 ? 8.878 30.789 23.194 1.00 55.81 82 ASP A N 1
ATOM 609 C CA . ASP A 1 82 ? 8.762 30.083 21.921 1.00 55.81 82 ASP A CA 1
ATOM 610 C C . ASP A 1 82 ? 7.442 29.284 21.956 1.00 55.81 82 ASP A C 1
ATOM 612 O O . ASP A 1 82 ? 7.416 28.074 22.199 1.00 55.81 82 ASP A O 1
ATOM 616 N N . ASP A 1 83 ? 6.323 30.008 21.818 1.00 61.50 83 ASP A N 1
ATOM 617 C CA . ASP A 1 83 ? 4.942 29.515 21.841 1.00 61.50 83 ASP A CA 1
ATOM 618 C C . ASP A 1 83 ? 4.660 28.735 20.554 1.00 61.50 83 ASP A C 1
ATOM 620 O O . ASP A 1 83 ? 3.951 29.161 19.639 1.00 61.50 83 ASP A O 1
ATOM 624 N N . TRP A 1 84 ? 5.295 27.567 20.475 1.00 64.75 84 TRP A N 1
ATOM 625 C CA . TRP A 1 84 ? 4.962 26.511 19.542 1.00 64.75 84 TRP A CA 1
ATOM 626 C C . TRP A 1 84 ? 3.540 26.045 19.854 1.00 64.75 84 TRP A C 1
ATOM 628 O O . TRP A 1 84 ? 3.356 25.065 20.581 1.00 64.75 84 TRP A O 1
ATOM 638 N N . GLU A 1 85 ? 2.545 26.736 19.278 1.00 54.66 85 GLU A N 1
ATOM 639 C CA . GLU A 1 85 ? 1.166 26.255 19.167 1.00 54.66 85 GLU A CA 1
ATOM 640 C C . GLU A 1 85 ? 1.237 24.796 18.706 1.00 54.66 85 GLU A C 1
ATOM 642 O O . GLU A 1 85 ? 1.627 24.500 17.572 1.00 54.66 85 GLU A O 1
ATOM 647 N N . GLY A 1 86 ? 0.970 23.879 19.641 1.00 52.75 86 GLY A N 1
ATOM 648 C CA . GLY A 1 86 ? 1.275 22.465 19.474 1.00 52.75 86 GLY A CA 1
ATOM 649 C C . GLY A 1 86 ? 0.437 21.895 18.347 1.00 52.75 86 GLY A C 1
ATOM 650 O O . GLY A 1 86 ? -0.732 21.593 18.576 1.00 52.75 86 GLY A O 1
ATOM 651 N N . VAL A 1 87 ? 1.041 21.798 17.153 1.00 53.84 87 VAL A N 1
ATOM 652 C CA . VAL A 1 87 ? 0.363 21.556 15.871 1.00 53.84 87 VAL A CA 1
ATOM 653 C C . VAL A 1 87 ? -0.697 20.482 16.055 1.00 53.84 87 VAL A C 1
ATOM 655 O O . VAL A 1 87 ? -0.345 19.331 16.326 1.00 53.84 87 VAL A O 1
ATOM 658 N N . GLU A 1 88 ? -1.972 20.885 15.969 1.00 50.91 88 GLU A N 1
ATOM 659 C CA . GLU A 1 88 ? -3.101 20.050 16.379 1.00 50.91 88 GLU A CA 1
ATOM 660 C C . GLU A 1 88 ? -3.039 18.715 15.637 1.00 50.91 88 GLU A C 1
ATOM 662 O O . GLU A 1 88 ? -3.355 18.624 14.450 1.00 50.91 88 GLU A O 1
ATOM 667 N N . SER A 1 89 ? -2.580 17.680 16.345 1.00 56.88 89 SER A N 1
ATOM 668 C CA . SER A 1 89 ? -2.514 16.317 15.828 1.00 56.88 89 SER A CA 1
ATOM 669 C C . SER A 1 89 ? -3.954 15.895 15.618 1.00 56.88 89 SER A C 1
ATOM 671 O O . SER A 1 89 ? -4.709 15.787 16.583 1.00 56.88 89 SER A O 1
ATOM 673 N N . THR A 1 90 ? -4.369 15.826 14.356 1.00 72.69 90 THR A N 1
ATOM 674 C CA . THR A 1 90 ? -5.775 16.054 14.032 1.00 72.69 90 THR A CA 1
ATOM 675 C C . THR A 1 90 ? -6.649 14.925 14.575 1.00 72.69 90 THR A C 1
ATOM 677 O O . THR A 1 90 ? -6.198 13.789 14.725 1.00 72.69 90 THR A O 1
ATOM 680 N N . GLU A 1 91 ? -7.939 15.190 14.808 1.00 84.44 91 GLU A N 1
ATOM 681 C CA . GLU A 1 91 ? -8.912 14.133 15.150 1.00 84.44 91 GLU A CA 1
ATOM 682 C C . GLU A 1 91 ? -8.871 12.984 14.113 1.00 84.44 91 GLU A C 1
ATOM 684 O O . GLU A 1 91 ? -9.071 11.813 14.440 1.00 84.44 91 GLU A O 1
ATOM 689 N N . LEU A 1 92 ? -8.523 13.317 12.863 1.00 87.38 92 LEU A N 1
ATOM 690 C CA . LEU A 1 92 ? -8.289 12.382 11.770 1.00 87.38 92 LEU A CA 1
ATOM 691 C C . LEU A 1 92 ? -7.017 11.531 11.962 1.00 87.38 92 LEU A C 1
ATOM 693 O O . LEU A 1 92 ? -7.077 10.328 11.706 1.00 87.38 92 LEU A O 1
ATOM 697 N N . ASP A 1 93 ? -5.906 12.102 12.439 1.00 88.81 93 ASP A N 1
ATOM 698 C CA . ASP A 1 93 ? -4.673 11.373 12.784 1.00 88.81 93 ASP A CA 1
ATOM 699 C C . ASP A 1 93 ? -4.899 10.406 13.957 1.00 88.81 93 ASP A C 1
ATOM 701 O O . ASP A 1 93 ? -4.522 9.231 13.874 1.00 88.81 93 ASP A O 1
ATOM 705 N N . GLU A 1 94 ? -5.568 10.858 15.028 1.00 88.88 94 GLU A N 1
ATOM 706 C CA . GLU A 1 94 ? -5.907 9.998 16.171 1.00 88.88 94 GLU A CA 1
ATOM 707 C C . GLU A 1 94 ? -6.800 8.836 15.707 1.00 88.88 94 GLU A C 1
ATOM 709 O O . GLU A 1 94 ? -6.452 7.664 15.901 1.00 88.88 94 GLU A O 1
ATOM 714 N N . ALA A 1 95 ? -7.895 9.136 14.999 1.00 90.56 95 ALA A N 1
ATOM 715 C CA . ALA A 1 95 ? -8.812 8.130 14.469 1.00 90.56 95 ALA A CA 1
ATOM 716 C C . ALA A 1 95 ? -8.138 7.176 13.465 1.00 90.56 95 ALA A C 1
ATOM 718 O O . ALA A 1 95 ? -8.441 5.978 13.456 1.00 90.56 95 ALA A O 1
ATOM 719 N N . PHE A 1 96 ? -7.198 7.658 12.645 1.00 91.94 96 PHE A N 1
ATOM 720 C CA . PHE A 1 96 ? -6.415 6.838 11.716 1.00 91.94 96 PHE A CA 1
ATOM 721 C C . PHE A 1 96 ? -5.438 5.913 12.451 1.00 91.94 96 PHE A C 1
ATOM 723 O O . PHE A 1 96 ? -5.312 4.738 12.083 1.00 91.94 96 PHE A O 1
ATOM 730 N N . SER A 1 97 ? -4.791 6.392 13.518 1.00 90.56 97 SER A N 1
ATOM 731 C CA . SER A 1 97 ? -3.914 5.576 14.365 1.00 90.56 97 SER A CA 1
ATOM 732 C C . SER A 1 97 ? -4.706 4.472 15.083 1.00 90.56 97 SER A C 1
ATOM 734 O O . SER A 1 97 ? -4.333 3.296 15.018 1.00 90.56 97 SER A O 1
ATOM 736 N N . ALA A 1 98 ? -5.871 4.807 15.647 1.00 90.44 98 ALA A N 1
ATOM 737 C CA . ALA A 1 98 ? -6.772 3.865 16.301 1.00 90.44 98 ALA A CA 1
ATOM 738 C C . ALA A 1 98 ? -7.333 2.831 15.309 1.00 90.44 98 ALA A C 1
ATOM 740 O O . ALA A 1 98 ? -7.313 1.629 15.587 1.00 90.44 98 ALA A O 1
ATOM 741 N N . ALA A 1 99 ? -7.761 3.264 14.115 1.00 91.00 99 ALA A N 1
ATOM 742 C CA . ALA A 1 99 ? -8.206 2.379 13.037 1.00 91.00 99 ALA A CA 1
ATOM 743 C C . ALA A 1 99 ? -7.085 1.434 12.574 1.00 91.00 99 ALA A C 1
ATOM 745 O O . ALA A 1 99 ? -7.323 0.253 12.311 1.00 91.00 99 ALA A O 1
ATOM 746 N N . THR A 1 100 ? -5.853 1.941 12.488 1.00 90.75 100 THR A N 1
ATOM 747 C CA . THR A 1 100 ? -4.657 1.168 12.141 1.00 90.75 100 THR A CA 1
ATOM 748 C C . THR A 1 100 ? -4.399 0.074 13.174 1.00 90.75 100 THR A C 1
ATOM 750 O O . THR A 1 100 ? -4.422 -1.111 12.826 1.00 90.75 100 THR A O 1
ATOM 753 N N . LEU A 1 101 ? -4.261 0.442 14.452 1.00 90.69 101 LEU A N 1
ATOM 754 C CA . LEU A 1 101 ? -4.061 -0.498 15.559 1.00 90.69 101 LEU A CA 1
ATOM 755 C C . LEU A 1 101 ? -5.183 -1.545 15.629 1.00 90.69 101 LEU A C 1
ATOM 757 O O . LEU A 1 101 ? -4.902 -2.738 15.757 1.00 90.69 101 LEU A O 1
ATOM 761 N N . PHE A 1 102 ? -6.442 -1.133 15.453 1.00 89.56 102 PHE A N 1
ATOM 762 C CA . PHE A 1 102 ? -7.602 -2.027 15.454 1.00 89.56 102 PHE A CA 1
ATOM 763 C C . PHE A 1 102 ? -7.565 -3.085 14.336 1.00 89.56 102 PHE A C 1
ATOM 765 O O . PHE A 1 102 ? -8.072 -4.194 14.534 1.00 89.56 102 PHE A O 1
ATOM 772 N N . VAL A 1 103 ? -6.976 -2.772 13.174 1.00 89.88 103 VAL A N 1
ATOM 773 C CA . VAL A 1 103 ? -6.866 -3.691 12.027 1.00 89.88 103 VAL A CA 1
ATOM 774 C C . VAL A 1 103 ? -5.705 -4.677 12.160 1.00 89.88 103 VAL A C 1
ATOM 776 O O . VAL A 1 103 ? -5.877 -5.821 11.739 1.00 89.88 103 VAL A O 1
ATOM 779 N N . THR A 1 104 ? -4.563 -4.278 12.739 1.00 84.75 104 THR A N 1
ATOM 780 C CA . THR A 1 104 ? -3.325 -5.100 12.793 1.00 84.75 104 THR A CA 1
ATOM 781 C C . THR A 1 104 ? -3.564 -6.569 13.162 1.00 84.75 104 THR A C 1
ATOM 783 O O . THR A 1 104 ? -3.101 -7.473 12.471 1.00 84.75 104 THR A O 1
ATOM 786 N N . ASN A 1 105 ? -4.353 -6.811 14.211 1.00 78.50 105 ASN A N 1
ATOM 787 C CA . ASN A 1 105 ? -4.612 -8.133 14.779 1.00 78.50 105 ASN A CA 1
ATOM 788 C C . ASN A 1 105 ? -5.860 -8.834 14.193 1.00 78.50 105 ASN A C 1
ATOM 790 O O . ASN A 1 105 ? -6.383 -9.776 14.792 1.00 78.50 105 ASN A O 1
ATOM 794 N N . ARG A 1 106 ? -6.387 -8.385 13.040 1.00 85.69 106 ARG A N 1
ATOM 795 C CA . ARG A 1 106 ? -7.645 -8.889 12.453 1.00 85.69 106 ARG A CA 1
ATOM 796 C C . ARG A 1 106 ? -7.470 -9.470 11.053 1.00 85.69 106 ARG A C 1
ATOM 798 O O . ARG A 1 106 ? -6.761 -8.939 10.203 1.00 85.69 106 ARG A O 1
ATOM 805 N N . LYS A 1 107 ? -8.200 -10.554 10.771 1.00 83.62 107 LYS A N 1
ATOM 806 C CA . LYS A 1 107 ? -8.147 -11.243 9.476 1.00 83.62 107 LYS A CA 1
ATOM 807 C C . LYS A 1 107 ? -9.061 -10.577 8.440 1.00 83.62 107 LYS A C 1
ATOM 809 O O . LYS A 1 107 ? -10.234 -10.911 8.320 1.00 83.62 107 LYS A O 1
ATOM 814 N N . VAL A 1 108 ? -8.490 -9.641 7.685 1.00 87.81 108 VAL A N 1
ATOM 815 C CA . VAL A 1 108 ? -9.131 -8.921 6.569 1.00 87.81 108 VAL A CA 1
ATOM 816 C C . VAL A 1 108 ? -8.993 -9.722 5.253 1.00 87.81 108 VAL A C 1
ATOM 818 O O . VAL A 1 108 ? -7.942 -10.327 5.032 1.00 87.81 108 VAL A O 1
ATOM 821 N N . PRO A 1 109 ? -9.994 -9.742 4.346 1.00 89.31 109 PRO A N 1
ATOM 822 C CA . PRO A 1 109 ? -9.843 -10.334 3.010 1.00 89.31 109 PRO A CA 1
ATOM 823 C C . PRO A 1 109 ? -8.777 -9.607 2.168 1.00 89.31 109 PRO A C 1
ATOM 825 O O . PRO A 1 109 ? -8.703 -8.377 2.179 1.00 89.31 109 PRO A O 1
ATOM 828 N N . SER A 1 110 ? -7.977 -10.356 1.396 1.00 86.19 110 SER A N 1
ATOM 829 C CA . SER A 1 110 ? -6.763 -9.830 0.735 1.00 86.19 110 SER A CA 1
ATOM 830 C C . SER A 1 110 ? -7.021 -8.618 -0.175 1.00 86.19 110 SER A C 1
ATOM 832 O O . SER A 1 110 ? -6.277 -7.640 -0.114 1.00 86.19 110 SER A O 1
ATOM 834 N N . ASP A 1 111 ? -8.120 -8.611 -0.936 1.00 88.00 111 ASP A N 1
ATOM 835 C CA . ASP A 1 111 ? -8.499 -7.490 -1.816 1.00 88.00 111 ASP A CA 1
ATOM 836 C C . ASP A 1 111 ? -8.760 -6.175 -1.063 1.00 88.00 111 ASP A C 1
ATOM 838 O O . ASP A 1 111 ? -8.683 -5.091 -1.644 1.00 88.00 111 ASP A O 1
ATOM 842 N N . VAL A 1 112 ? -9.108 -6.255 0.225 1.00 91.69 112 VAL A N 1
ATOM 843 C CA . VAL A 1 112 ? -9.311 -5.090 1.095 1.00 91.69 112 VAL A CA 1
ATOM 844 C C . VAL A 1 112 ? -8.037 -4.775 1.874 1.00 91.69 112 VAL A C 1
ATOM 846 O O . VAL A 1 112 ? -7.678 -3.608 1.978 1.00 91.69 112 VAL A O 1
ATOM 849 N N . GLN A 1 113 ? -7.280 -5.790 2.301 1.00 90.25 113 GLN A N 1
ATOM 850 C CA . GLN A 1 113 ? -5.945 -5.620 2.886 1.00 90.25 113 GLN A CA 1
ATOM 851 C C . GLN A 1 113 ? -4.998 -4.857 1.938 1.00 90.25 113 GLN A C 1
ATOM 853 O O . GLN A 1 113 ? -4.262 -3.979 2.377 1.00 90.25 113 GLN A O 1
ATOM 858 N N . GLN A 1 114 ? -5.061 -5.121 0.628 1.00 91.31 114 GLN A N 1
ATOM 859 C CA . GLN A 1 114 ? -4.295 -4.387 -0.387 1.00 91.31 114 GLN A CA 1
ATOM 860 C C . GLN A 1 114 ? -4.754 -2.925 -0.541 1.00 91.31 114 GLN A C 1
ATOM 862 O O . GLN A 1 114 ? -3.921 -2.044 -0.740 1.00 91.31 114 GLN A O 1
ATOM 867 N N . LYS A 1 115 ? -6.058 -2.635 -0.414 1.00 93.00 115 LYS A N 1
ATOM 868 C CA . LYS A 1 115 ? -6.574 -1.250 -0.426 1.00 93.00 115 LYS A CA 1
ATOM 869 C C . LYS A 1 115 ? -6.131 -0.482 0.818 1.00 93.00 115 LYS A C 1
ATOM 871 O O . LYS A 1 115 ? -5.672 0.645 0.685 1.00 93.00 115 LYS A O 1
ATOM 876 N N . LEU A 1 116 ? -6.223 -1.111 1.992 1.00 94.31 116 LEU A N 1
ATOM 877 C CA . LEU A 1 116 ? -5.759 -0.554 3.263 1.00 94.31 116 LEU A CA 1
ATOM 878 C C . LEU A 1 116 ? -4.244 -0.300 3.236 1.00 94.31 116 LEU A C 1
ATOM 880 O O . LEU A 1 116 ? -3.833 0.790 3.610 1.00 94.31 116 LEU A O 1
ATOM 884 N N . TYR A 1 117 ? -3.437 -1.226 2.692 1.00 93.44 117 TYR A N 1
ATOM 885 C CA . TYR A 1 117 ? -2.011 -0.993 2.397 1.00 93.44 117 TYR A CA 1
ATOM 886 C C . TYR A 1 117 ? -1.822 0.265 1.541 1.00 93.44 117 TYR A C 1
ATOM 888 O O . TYR A 1 117 ? -1.044 1.144 1.894 1.00 93.44 117 TYR A O 1
ATOM 896 N N . GLY A 1 118 ? -2.540 0.368 0.416 1.00 94.38 118 GLY A N 1
ATOM 897 C CA . GLY A 1 118 ? -2.402 1.501 -0.497 1.00 94.38 118 GLY A CA 1
ATOM 898 C C . GLY A 1 118 ? -2.723 2.840 0.168 1.00 94.38 118 GLY A C 1
ATOM 899 O O . GLY A 1 118 ? -1.954 3.782 0.016 1.00 94.38 118 GLY A O 1
ATOM 900 N N . LEU A 1 119 ? -3.831 2.912 0.910 1.00 94.88 119 LEU A N 1
ATOM 901 C CA . LEU A 1 119 ? -4.281 4.129 1.592 1.00 94.88 119 LEU A CA 1
ATOM 902 C C . LEU A 1 119 ? -3.348 4.514 2.743 1.00 94.88 119 LEU A C 1
ATOM 904 O O . LEU A 1 119 ? -2.928 5.663 2.802 1.00 94.88 119 LEU A O 1
ATOM 908 N N . TYR A 1 120 ? -2.940 3.549 3.573 1.00 94.56 120 TYR A N 1
ATOM 909 C CA . TYR A 1 120 ? -1.928 3.753 4.613 1.00 94.56 120 TYR A CA 1
ATOM 910 C C . TYR A 1 120 ? -0.641 4.349 4.024 1.00 94.56 120 TYR A C 1
ATOM 912 O O . TYR A 1 120 ? -0.135 5.341 4.528 1.00 94.56 120 TYR A O 1
ATOM 920 N N . LYS A 1 121 ? -0.149 3.808 2.900 1.00 94.12 121 LYS A N 1
ATOM 921 C CA . LYS A 1 121 ? 1.069 4.306 2.243 1.00 94.12 121 LYS A CA 1
ATOM 922 C C . LYS A 1 121 ? 0.912 5.702 1.627 1.00 94.12 121 LYS A C 1
ATOM 924 O O . LYS A 1 121 ? 1.902 6.419 1.559 1.00 94.12 121 LYS A O 1
ATOM 929 N N . ILE A 1 122 ? -0.287 6.109 1.193 1.00 94.31 122 ILE A N 1
ATOM 930 C CA . ILE A 1 122 ? -0.542 7.516 0.830 1.00 94.31 122 ILE A CA 1
ATOM 931 C C . ILE A 1 122 ? -0.528 8.397 2.089 1.00 94.31 122 ILE A C 1
ATOM 933 O O . ILE A 1 122 ? 0.084 9.458 2.061 1.00 94.31 122 ILE A O 1
ATOM 937 N N . ALA A 1 123 ? -1.148 7.953 3.186 1.00 92.31 123 ALA A N 1
ATOM 938 C CA . ALA A 1 123 ? -1.212 8.717 4.430 1.00 92.31 123 ALA A CA 1
ATOM 939 C C . ALA A 1 123 ? 0.174 8.939 5.076 1.00 92.31 123 ALA A C 1
ATOM 941 O O . ALA A 1 123 ? 0.464 10.031 5.555 1.00 92.31 123 ALA A O 1
ATOM 942 N N . THR A 1 124 ? 1.058 7.931 5.059 1.00 91.12 124 THR A N 1
ATOM 943 C CA . THR A 1 124 ? 2.382 8.012 5.709 1.00 91.12 124 THR A CA 1
ATOM 944 C C . THR A 1 124 ? 3.524 8.462 4.795 1.00 91.12 124 THR A C 1
ATOM 946 O O . THR A 1 124 ? 4.514 8.994 5.285 1.00 91.12 124 THR A O 1
ATOM 949 N N . GLU A 1 125 ? 3.444 8.213 3.483 1.00 90.88 125 GLU A N 1
ATOM 950 C CA . GLU A 1 125 ? 4.548 8.447 2.528 1.00 90.88 125 GLU A CA 1
ATOM 951 C C . GLU A 1 125 ? 4.116 9.172 1.242 1.00 90.88 125 GLU A C 1
ATOM 953 O O . GLU A 1 125 ? 4.945 9.449 0.372 1.00 90.88 125 GLU A O 1
ATOM 958 N N . GLY A 1 126 ? 2.829 9.491 1.093 1.00 90.44 126 GLY A N 1
ATOM 959 C CA . GLY A 1 126 ? 2.321 10.204 -0.071 1.00 90.44 126 GLY A CA 1
ATOM 960 C C . GLY A 1 126 ? 2.363 9.394 -1.381 1.00 90.44 126 GLY A C 1
ATOM 961 O O . GLY A 1 126 ? 2.263 8.159 -1.385 1.00 90.44 126 GLY A O 1
ATOM 962 N N . PRO A 1 127 ? 2.448 10.081 -2.538 1.00 92.69 127 PRO A N 1
ATOM 963 C CA . PRO A 1 127 ? 2.334 9.464 -3.858 1.00 92.69 127 PRO A CA 1
ATOM 964 C C . PRO A 1 127 ? 3.411 8.404 -4.129 1.00 92.69 127 PRO A C 1
ATOM 966 O O . PRO A 1 127 ? 4.596 8.624 -3.909 1.00 92.69 127 PRO A O 1
ATOM 969 N N . CYS A 1 128 ? 3.017 7.261 -4.697 1.00 93.31 128 CYS A N 1
ATOM 970 C CA . CYS A 1 128 ? 3.910 6.110 -4.867 1.00 93.31 128 CYS A CA 1
ATOM 971 C C . CYS A 1 128 ? 5.134 6.395 -5.770 1.00 93.31 128 CYS A C 1
ATOM 973 O O . CYS A 1 128 ? 5.036 6.375 -7.005 1.00 93.31 128 CYS A O 1
ATOM 975 N N . THR A 1 129 ? 6.294 6.599 -5.142 1.00 91.44 129 THR A N 1
ATOM 976 C CA . THR A 1 129 ? 7.623 6.797 -5.757 1.00 91.44 129 THR A CA 1
ATOM 977 C C . THR A 1 129 ? 8.368 5.489 -6.040 1.00 91.44 129 THR A C 1
ATOM 979 O O . THR A 1 129 ? 9.226 5.454 -6.920 1.00 91.44 129 THR A O 1
ATOM 982 N N . ALA A 1 130 ? 8.037 4.410 -5.323 1.00 88.56 130 ALA A N 1
ATOM 983 C CA . ALA A 1 130 ? 8.771 3.146 -5.350 1.00 88.56 130 ALA A CA 1
ATOM 984 C C . ALA A 1 130 ? 8.875 2.514 -6.760 1.00 88.56 130 ALA A C 1
ATOM 986 O O . ALA A 1 130 ? 7.901 2.540 -7.527 1.00 88.56 130 ALA A O 1
ATOM 987 N N . PRO A 1 131 ? 10.012 1.873 -7.105 1.00 89.69 131 PRO A N 1
ATOM 988 C CA . PRO A 1 131 ? 10.181 1.182 -8.380 1.00 89.69 131 PRO A CA 1
ATOM 989 C C . PRO A 1 131 ? 9.225 -0.012 -8.509 1.00 89.69 131 PRO A C 1
ATOM 991 O O . PRO A 1 131 ? 8.797 -0.618 -7.527 1.00 89.69 131 PRO A O 1
ATOM 994 N N . LYS A 1 132 ? 8.883 -0.366 -9.751 1.00 91.56 132 LYS A N 1
ATOM 995 C CA . LYS A 1 132 ? 7.947 -1.457 -10.048 1.00 91.56 132 LYS A CA 1
ATOM 996 C C . LYS A 1 132 ? 8.582 -2.823 -9.720 1.00 91.56 132 LYS A C 1
ATOM 998 O O . LYS A 1 132 ? 9.557 -3.182 -10.378 1.00 91.56 132 LYS A O 1
ATOM 1003 N N . PRO A 1 133 ? 8.017 -3.623 -8.797 1.00 88.69 133 PRO A N 1
ATOM 1004 C CA . PRO A 1 133 ? 8.620 -4.884 -8.373 1.00 88.69 133 PRO A CA 1
ATOM 1005 C C . PRO A 1 133 ? 8.557 -5.977 -9.452 1.00 88.69 133 PRO A C 1
ATOM 1007 O O . PRO A 1 133 ? 7.648 -6.020 -10.292 1.00 88.69 133 PRO A O 1
ATOM 1010 N N . THR A 1 134 ? 9.523 -6.894 -9.382 1.00 88.81 134 THR A N 1
ATOM 1011 C CA . THR A 1 134 ? 9.699 -8.037 -10.289 1.00 88.81 134 THR A CA 1
ATOM 1012 C C . THR A 1 134 ? 8.446 -8.906 -10.375 1.00 88.81 134 THR A C 1
ATOM 1014 O O . THR A 1 134 ? 7.836 -9.255 -9.365 1.00 88.81 134 THR A O 1
ATOM 1017 N N . ALA A 1 135 ? 8.083 -9.322 -11.593 1.00 81.06 135 ALA A N 1
ATOM 1018 C CA . ALA A 1 135 ? 6.818 -10.007 -11.875 1.00 81.06 135 ALA A CA 1
ATOM 1019 C C . ALA A 1 135 ? 6.599 -11.335 -11.118 1.00 81.06 135 ALA A C 1
ATOM 1021 O O . ALA A 1 135 ? 5.451 -11.753 -10.995 1.00 81.06 135 ALA A O 1
ATOM 1022 N N . LEU A 1 136 ? 7.668 -11.961 -10.610 1.00 81.25 136 LEU A N 1
ATOM 1023 C CA . LEU A 1 136 ? 7.630 -13.188 -9.804 1.00 81.25 136 LEU A CA 1
ATOM 1024 C C . LEU A 1 136 ? 7.124 -12.951 -8.365 1.00 81.25 136 LEU A C 1
ATOM 1026 O O . LEU A 1 136 ? 6.527 -13.843 -7.770 1.00 81.25 136 LEU A O 1
ATOM 1030 N N . ARG A 1 137 ? 7.316 -11.750 -7.797 1.00 83.81 137 ARG A N 1
ATOM 1031 C CA . ARG A 1 137 ? 6.861 -11.396 -6.440 1.00 83.81 137 ARG A CA 1
ATOM 1032 C C . ARG A 1 137 ? 5.423 -10.868 -6.502 1.00 83.81 137 ARG A C 1
ATOM 1034 O O . ARG A 1 137 ? 5.183 -9.662 -6.453 1.00 83.81 137 ARG A O 1
ATOM 1041 N N . LEU A 1 138 ? 4.458 -11.780 -6.658 1.00 87.81 138 LEU A N 1
ATOM 1042 C CA . LEU A 1 138 ? 3.039 -11.439 -6.851 1.00 87.81 138 LEU A CA 1
ATOM 1043 C C . LEU A 1 138 ? 2.468 -10.566 -5.717 1.00 87.81 138 LEU A C 1
ATOM 1045 O O . LEU A 1 138 ? 1.776 -9.593 -6.008 1.00 87.81 138 LEU A O 1
ATOM 1049 N N . THR A 1 139 ? 2.806 -10.854 -4.455 1.00 85.38 139 THR A N 1
ATOM 1050 C CA . THR A 1 139 ? 2.345 -10.099 -3.273 1.00 85.38 139 THR A CA 1
ATOM 1051 C C . THR A 1 139 ? 2.871 -8.662 -3.262 1.00 85.38 139 THR A C 1
ATOM 1053 O O . THR A 1 139 ? 2.072 -7.724 -3.269 1.00 85.38 139 THR A O 1
ATOM 1056 N N . ALA A 1 140 ? 4.193 -8.465 -3.345 1.00 86.81 140 ALA A N 1
ATOM 1057 C CA . ALA A 1 140 ? 4.806 -7.142 -3.496 1.00 86.81 140 ALA A CA 1
ATOM 1058 C C . ALA A 1 140 ? 4.247 -6.370 -4.705 1.00 86.81 140 ALA A C 1
ATOM 1060 O O . ALA A 1 140 ? 3.957 -5.177 -4.612 1.00 86.81 140 ALA A O 1
ATOM 1061 N N . ARG A 1 141 ? 4.018 -7.048 -5.839 1.00 90.44 141 ARG A N 1
ATOM 1062 C CA . ARG A 1 141 ? 3.381 -6.445 -7.018 1.00 90.44 141 ARG A CA 1
ATOM 1063 C C . ARG A 1 141 ? 1.945 -6.006 -6.743 1.00 90.44 141 ARG A C 1
ATOM 1065 O O . ARG A 1 141 ? 1.574 -4.933 -7.206 1.00 90.44 141 ARG A O 1
ATOM 1072 N N . ALA A 1 142 ? 1.151 -6.779 -6.011 1.00 90.12 142 ALA A N 1
ATOM 1073 C CA . ALA A 1 142 ? -0.218 -6.412 -5.658 1.00 90.12 142 ALA A CA 1
ATOM 1074 C C . ALA A 1 142 ? -0.258 -5.201 -4.703 1.00 90.12 142 ALA A C 1
ATOM 1076 O O . ALA A 1 142 ? -0.953 -4.226 -4.990 1.00 90.12 142 ALA A O 1
ATOM 1077 N N . LYS A 1 143 ? 0.585 -5.201 -3.656 1.00 89.62 143 LYS A N 1
ATOM 1078 C CA . LYS A 1 143 ? 0.832 -4.048 -2.764 1.00 89.62 143 LYS A CA 1
ATOM 1079 C C . LYS A 1 143 ? 1.190 -2.779 -3.560 1.00 89.62 143 LYS A C 1
ATOM 1081 O O . LYS A 1 143 ? 0.527 -1.750 -3.432 1.00 89.62 143 LYS A O 1
ATOM 1086 N N . TRP A 1 144 ? 2.184 -2.873 -4.451 1.00 93.12 144 TRP A N 1
ATOM 1087 C CA . TRP A 1 144 ? 2.627 -1.761 -5.303 1.00 93.12 144 TRP A CA 1
ATOM 1088 C C . TRP A 1 144 ? 1.533 -1.272 -6.259 1.00 93.12 144 TRP A C 1
ATOM 1090 O O . TRP A 1 144 ? 1.356 -0.070 -6.423 1.00 93.12 144 TRP A O 1
ATOM 1100 N N . GLN A 1 145 ? 0.766 -2.178 -6.878 1.00 93.19 145 GLN A N 1
ATOM 1101 C CA . GLN A 1 145 ? -0.351 -1.805 -7.755 1.00 93.19 145 GLN A CA 1
ATOM 1102 C C . GLN A 1 145 ? -1.447 -1.056 -6.987 1.00 93.19 145 GLN A C 1
ATOM 1104 O O . GLN A 1 145 ? -1.989 -0.089 -7.517 1.00 93.19 145 GLN A O 1
ATOM 1109 N N . ALA A 1 146 ? -1.754 -1.457 -5.750 1.00 93.44 146 ALA A N 1
ATOM 1110 C CA . ALA A 1 146 ? -2.749 -0.779 -4.926 1.00 93.44 146 ALA A CA 1
ATOM 1111 C C . ALA A 1 146 ? -2.312 0.645 -4.538 1.00 93.44 146 ALA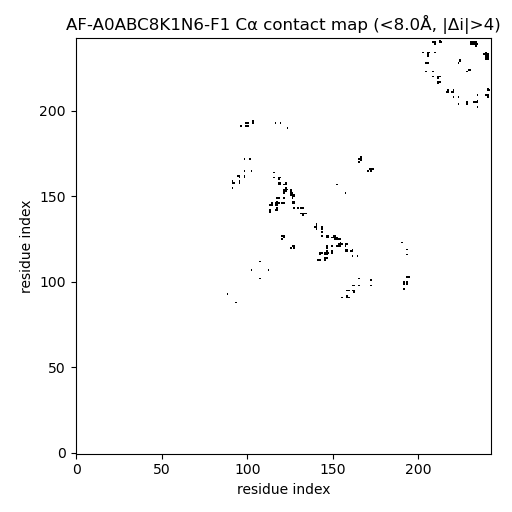 A C 1
ATOM 1113 O O . ALA A 1 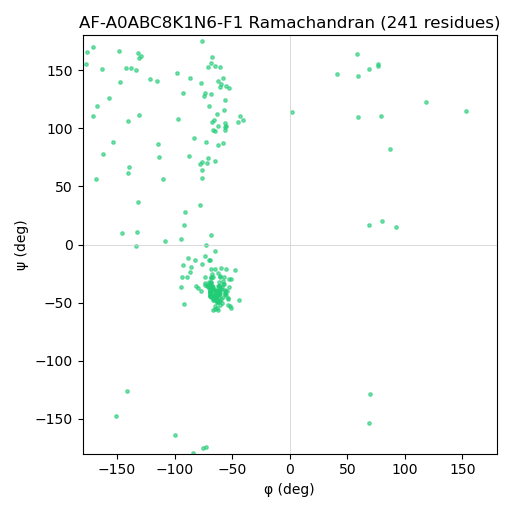146 ? -3.077 1.583 -4.751 1.00 93.44 146 ALA A O 1
ATOM 1114 N N . TRP A 1 147 ? -1.071 0.826 -4.068 1.00 94.31 147 TRP A N 1
ATOM 1115 C CA . TRP A 1 147 ? -0.514 2.154 -3.765 1.00 94.31 147 TRP A CA 1
ATOM 1116 C C . TRP A 1 147 ? -0.397 3.023 -5.029 1.00 94.31 147 TRP A C 1
ATOM 1118 O O . TRP A 1 147 ? -0.879 4.154 -5.054 1.00 94.31 147 TRP A O 1
ATOM 1128 N N . LYS A 1 148 ? 0.142 2.486 -6.134 1.00 94.19 148 LYS A N 1
ATOM 1129 C CA . LYS A 1 148 ? 0.318 3.244 -7.384 1.00 94.19 148 LYS A CA 1
ATOM 1130 C C . LYS A 1 148 ? -1.004 3.640 -8.050 1.00 94.19 148 LYS A C 1
ATOM 1132 O O . LYS A 1 148 ? -1.049 4.671 -8.716 1.00 94.19 148 LYS A O 1
ATOM 1137 N N . LYS A 1 149 ? -2.078 2.865 -7.854 1.00 94.50 149 LYS A N 1
ATOM 1138 C CA . LYS A 1 149 ? -3.428 3.169 -8.365 1.00 94.50 149 LYS A CA 1
ATOM 1139 C C . LYS A 1 149 ? -4.069 4.394 -7.699 1.00 94.50 149 LYS A C 1
ATOM 1141 O O . LYS A 1 149 ? -4.920 5.019 -8.325 1.00 94.50 149 LYS A O 1
ATOM 1146 N N . LEU A 1 150 ? -3.679 4.738 -6.471 1.00 92.12 150 LEU A N 1
ATOM 1147 C CA . LEU A 1 150 ? -4.209 5.906 -5.753 1.00 92.12 150 LEU A CA 1
ATOM 1148 C C . LEU A 1 150 ? -3.620 7.235 -6.260 1.00 92.12 150 LEU A C 1
ATOM 1150 O O . LEU A 1 150 ? -4.222 8.284 -6.057 1.00 92.12 150 LEU A O 1
ATOM 1154 N N . GLY A 1 151 ? -2.503 7.191 -6.994 1.00 91.56 151 GLY A N 1
ATOM 1155 C CA . GLY A 1 151 ? -1.956 8.350 -7.698 1.00 91.56 151 GLY A CA 1
ATOM 1156 C C . GLY A 1 151 ? -1.383 9.411 -6.757 1.00 91.56 151 GLY A C 1
ATOM 1157 O O . GLY A 1 151 ? -0.537 9.098 -5.922 1.00 91.56 151 GLY A O 1
ATOM 1158 N N . ALA A 1 152 ? -1.815 10.660 -6.944 1.00 92.12 152 ALA A N 1
ATOM 1159 C CA . ALA A 1 152 ? -1.424 11.825 -6.150 1.00 92.12 152 ALA A CA 1
ATOM 1160 C C . ALA A 1 152 ? -2.600 12.315 -5.283 1.00 92.12 152 ALA A C 1
ATOM 1162 O O . ALA A 1 152 ? -3.055 13.448 -5.409 1.00 92.12 152 ALA A O 1
ATOM 1163 N N . MET A 1 153 ? -3.128 11.409 -4.462 1.00 91.75 153 MET A N 1
ATOM 1164 C CA . MET A 1 153 ? -4.146 11.695 -3.448 1.00 91.75 153 MET A CA 1
ATOM 1165 C C . MET A 1 153 ? -3.481 12.369 -2.228 1.00 91.75 153 MET A C 1
ATOM 1167 O O . MET A 1 153 ? -2.373 11.953 -1.874 1.00 91.75 153 MET A O 1
ATOM 1171 N N . PRO A 1 154 ? -4.092 13.396 -1.606 1.00 91.81 154 PRO A N 1
ATOM 1172 C CA . PRO A 1 154 ? -3.598 13.984 -0.362 1.00 91.81 154 PRO A CA 1
ATOM 1173 C C . PRO A 1 154 ? -3.718 13.001 0.814 1.00 91.81 154 PRO A C 1
ATOM 1175 O O . PRO A 1 154 ? -4.475 12.028 0.752 1.00 91.81 154 PRO A O 1
ATOM 1178 N N . SER A 1 155 ? -2.960 13.260 1.884 1.00 90.19 155 SER A N 1
ATOM 1179 C CA . SER A 1 155 ? -2.894 12.381 3.062 1.00 90.19 155 SER A CA 1
ATOM 1180 C C . SER A 1 155 ? -4.248 12.264 3.773 1.00 90.19 155 SER A C 1
ATOM 1182 O O . SER A 1 155 ? -4.749 11.155 3.959 1.00 90.19 155 SER A O 1
ATOM 1184 N N . GLU A 1 156 ? -4.890 13.403 4.047 1.00 90.69 156 GLU A N 1
ATOM 1185 C CA . GLU A 1 156 ? -6.206 13.512 4.696 1.00 90.69 156 GLU A CA 1
ATOM 1186 C C . GLU A 1 156 ? -7.263 12.618 4.013 1.00 90.69 156 GLU A C 1
ATOM 1188 O O . GLU A 1 156 ? -7.832 11.716 4.628 1.00 90.69 156 GLU A O 1
ATOM 1193 N N . GLU A 1 157 ? -7.447 12.774 2.696 1.00 92.56 157 GLU A N 1
ATOM 1194 C CA . GLU A 1 157 ? -8.398 11.986 1.891 1.00 92.56 157 GLU A CA 1
ATOM 1195 C C . GLU A 1 157 ? -8.076 10.473 1.915 1.00 92.56 157 GLU A C 1
ATOM 1197 O O . GLU A 1 157 ? -8.964 9.630 1.744 1.00 92.56 157 GLU A O 1
ATOM 1202 N N . ALA A 1 158 ? -6.811 10.093 2.127 1.00 93.56 158 ALA A N 1
ATOM 1203 C CA . ALA A 1 158 ? -6.415 8.697 2.279 1.00 93.56 158 ALA A CA 1
ATOM 1204 C C . ALA A 1 158 ? -6.699 8.147 3.687 1.00 93.56 158 ALA A C 1
ATOM 1206 O O . ALA A 1 158 ? -7.147 7.000 3.797 1.00 93.56 158 ALA A O 1
ATOM 1207 N N . MET A 1 159 ? -6.509 8.954 4.737 1.00 92.38 159 MET A N 1
ATOM 1208 C CA . MET A 1 159 ? -6.879 8.625 6.119 1.00 92.38 159 MET A CA 1
ATOM 1209 C C . MET A 1 159 ? -8.396 8.453 6.260 1.00 92.38 159 MET A C 1
ATOM 1211 O O . MET A 1 159 ? -8.846 7.402 6.721 1.00 92.38 159 MET A O 1
ATOM 1215 N N . GLU A 1 160 ? -9.194 9.403 5.756 1.00 94.00 160 GLU A N 1
ATOM 1216 C CA . GLU A 1 160 ? -10.664 9.320 5.736 1.00 94.00 160 GLU A CA 1
ATOM 1217 C C . GLU A 1 160 ? -11.148 8.018 5.080 1.00 94.00 160 GLU A C 1
ATOM 1219 O O . GLU A 1 160 ? -11.992 7.292 5.613 1.00 94.00 160 GLU A O 1
ATOM 1224 N N . LYS A 1 161 ? -10.581 7.671 3.917 1.00 95.25 161 LYS A N 1
ATOM 1225 C CA . LYS A 1 161 ? -10.930 6.441 3.189 1.00 95.25 161 LYS A CA 1
ATOM 1226 C C . LYS A 1 161 ? -10.461 5.179 3.897 1.00 95.25 161 LYS A C 1
ATOM 1228 O O . LYS A 1 161 ? -11.134 4.153 3.790 1.00 95.25 161 LYS A O 1
ATOM 1233 N N . TYR A 1 162 ? -9.334 5.227 4.605 1.00 94.88 162 TYR A N 1
ATOM 1234 C CA . TYR A 1 162 ? -8.873 4.117 5.433 1.00 94.88 162 TYR A CA 1
ATOM 1235 C C . TYR A 1 162 ? -9.887 3.857 6.557 1.00 94.88 162 TYR A C 1
ATOM 1237 O O . TYR A 1 162 ? -10.447 2.762 6.639 1.00 94.88 162 TYR A O 1
ATOM 1245 N N . ILE A 1 163 ? -10.209 4.893 7.337 1.00 93.88 163 ILE A N 1
ATOM 1246 C CA . ILE A 1 163 ? -11.206 4.895 8.421 1.00 93.88 163 ILE A CA 1
ATOM 1247 C C . ILE A 1 163 ? -12.579 4.422 7.910 1.00 93.88 163 ILE A C 1
ATOM 1249 O O . ILE A 1 163 ? -13.220 3.567 8.528 1.00 93.88 163 ILE A O 1
ATOM 1253 N N . GLY A 1 164 ? -13.010 4.890 6.735 1.00 94.75 164 GLY A N 1
ATOM 1254 C CA . GLY A 1 164 ? -14.254 4.463 6.089 1.00 94.75 164 GLY A CA 1
ATOM 1255 C C . GLY A 1 164 ? -14.286 2.971 5.730 1.00 94.75 164 GLY A C 1
ATOM 1256 O O . GLY A 1 164 ? -15.299 2.305 5.953 1.00 94.75 164 GLY A O 1
ATOM 1257 N N . ILE A 1 165 ? -13.177 2.403 5.238 1.00 94.44 165 ILE A N 1
ATOM 1258 C CA . ILE A 1 165 ? -13.077 0.957 4.966 1.00 94.44 165 ILE A CA 1
ATOM 1259 C C . ILE A 1 165 ? -13.063 0.149 6.270 1.00 94.44 165 ILE A C 1
ATOM 1261 O O . ILE A 1 165 ? -13.737 -0.880 6.342 1.00 94.44 165 ILE A O 1
ATOM 1265 N N . VAL A 1 166 ? -12.352 0.599 7.310 1.00 93.31 166 VAL A N 1
ATOM 1266 C CA . VAL A 1 166 ? -12.360 -0.068 8.628 1.00 93.31 166 VAL A CA 1
ATOM 1267 C C . VAL A 1 166 ? -13.767 -0.068 9.228 1.00 93.31 166 VAL A C 1
ATOM 1269 O O . VAL A 1 166 ? -14.241 -1.114 9.670 1.00 93.31 166 VAL A O 1
ATOM 1272 N N . THR A 1 167 ? -14.480 1.055 9.125 1.00 92.88 167 THR A N 1
ATOM 1273 C CA . THR A 1 167 ? -15.885 1.186 9.541 1.00 92.88 167 THR A CA 1
ATOM 1274 C C . THR A 1 167 ? -16.809 0.248 8.768 1.00 92.88 167 THR A C 1
ATOM 1276 O O . THR A 1 167 ? -17.661 -0.401 9.370 1.00 92.88 167 THR A O 1
ATOM 1279 N N . GLN A 1 168 ? -16.624 0.116 7.451 1.00 92.44 168 GLN A N 1
ATOM 1280 C CA . GLN A 1 168 ? -17.424 -0.794 6.626 1.00 92.44 168 GLN A CA 1
ATOM 1281 C C . GLN A 1 168 ? -17.155 -2.280 6.932 1.00 92.44 168 GLN A C 1
ATOM 1283 O O . GLN A 1 168 ? -18.069 -3.095 6.817 1.00 92.44 168 GLN A O 1
ATOM 1288 N N . LEU A 1 169 ? -15.927 -2.644 7.320 1.00 91.19 169 LEU A N 1
ATOM 1289 C CA . LEU A 1 169 ? -15.574 -4.013 7.717 1.00 91.19 169 LEU A CA 1
ATOM 1290 C C . LEU A 1 169 ? -16.043 -4.366 9.134 1.00 91.19 169 LEU A C 1
ATOM 1292 O O . LEU A 1 169 ? -16.462 -5.498 9.377 1.00 91.19 169 LEU A O 1
ATOM 1296 N N . TYR A 1 170 ? -15.929 -3.424 10.072 1.00 90.81 170 TYR A N 1
ATOM 1297 C CA . TYR A 1 170 ? -16.079 -3.677 11.503 1.00 90.81 170 TYR A CA 1
ATOM 1298 C C . TYR A 1 170 ? -16.850 -2.548 12.214 1.00 90.81 170 TYR A C 1
ATOM 1300 O O . TYR A 1 170 ? -16.260 -1.881 13.059 1.00 90.81 170 TYR A O 1
ATOM 1308 N N . PRO A 1 171 ? -18.156 -2.321 11.956 1.00 88.44 171 PRO A N 1
ATOM 1309 C CA . PRO A 1 171 ? -18.898 -1.183 12.527 1.00 88.44 171 PRO A CA 1
ATOM 1310 C C . PRO A 1 171 ? -18.778 -1.021 14.053 1.00 88.44 171 PRO A C 1
ATOM 1312 O O . PRO A 1 171 ? -18.771 0.096 14.560 1.00 88.44 171 PRO A O 1
ATOM 1315 N N . THR A 1 172 ? -18.591 -2.127 14.780 1.00 86.69 172 THR A N 1
ATOM 1316 C CA . THR A 1 172 ? -18.354 -2.172 16.234 1.00 86.69 172 THR A CA 1
ATOM 1317 C C . THR A 1 172 ? -17.039 -1.530 16.698 1.00 86.69 172 THR A C 1
ATOM 1319 O O . THR A 1 172 ? -16.788 -1.496 17.897 1.00 86.69 172 THR A O 1
ATOM 1322 N N . TRP A 1 173 ? -16.155 -1.082 15.798 1.00 87.62 173 TRP A N 1
ATOM 1323 C CA . TRP A 1 173 ? -14.909 -0.403 16.179 1.00 87.62 173 TRP A CA 1
ATOM 1324 C C . TRP A 1 173 ? -15.165 0.997 16.759 1.00 87.62 173 TRP A C 1
ATOM 1326 O O . TRP A 1 173 ? -14.481 1.398 17.695 1.00 87.62 173 TRP A O 1
ATOM 1336 N N . LEU A 1 174 ? -16.215 1.678 16.278 1.00 80.75 174 LEU A N 1
ATOM 1337 C CA . LEU A 1 174 ? -16.670 2.974 16.794 1.00 80.75 174 LEU A CA 1
ATOM 1338 C C . LEU A 1 174 ? -17.253 2.870 18.214 1.00 80.75 174 LEU A C 1
ATOM 1340 O O . LEU A 1 174 ? -17.171 3.816 18.989 1.00 80.75 174 LEU A O 1
ATOM 1344 N N . ASP A 1 175 ? -17.803 1.709 18.577 1.00 75.19 175 ASP A N 1
ATOM 1345 C CA . ASP A 1 175 ? -18.548 1.479 19.828 1.00 75.19 175 ASP A CA 1
ATOM 1346 C C . ASP A 1 175 ? -17.654 1.528 21.093 1.00 75.19 175 ASP A C 1
ATOM 1348 O O . ASP A 1 175 ? -18.151 1.624 22.213 1.00 75.19 175 ASP A O 1
ATOM 1352 N N . GLY A 1 176 ? -16.323 1.492 20.925 1.00 63.34 176 GLY A N 1
ATOM 1353 C CA . GLY A 1 176 ? -15.328 1.742 21.983 1.00 63.34 176 GLY A CA 1
ATOM 1354 C C . GLY A 1 176 ? -14.570 3.075 21.849 1.00 63.34 176 GLY A C 1
ATOM 1355 O O . GLY A 1 176 ? -13.659 3.347 22.635 1.00 63.34 176 GLY A O 1
ATOM 1356 N N . GLY A 1 177 ? -14.914 3.891 20.851 1.00 53.25 177 GLY A N 1
ATOM 1357 C CA . GLY A 1 177 ? -14.062 4.917 20.238 1.00 53.25 177 GLY A CA 1
ATOM 1358 C C . GLY A 1 177 ? -13.856 6.240 20.983 1.00 53.25 177 GLY A C 1
ATOM 1359 O O . GLY A 1 177 ? -13.737 7.256 20.318 1.00 53.25 177 GLY A O 1
ATOM 1360 N N . VAL A 1 178 ? -13.807 6.258 22.323 1.00 50.81 178 VAL A N 1
ATOM 1361 C CA . VAL A 1 178 ? -13.238 7.401 23.093 1.00 50.81 178 VAL A CA 1
ATOM 1362 C C . VAL A 1 178 ? -12.514 6.961 24.384 1.00 50.81 178 VAL A C 1
ATOM 1364 O O . VAL A 1 178 ? -12.225 7.782 25.254 1.00 50.81 178 VAL A O 1
ATOM 1367 N N . LYS A 1 179 ? -12.273 5.655 24.601 1.00 46.78 179 LYS A N 1
ATOM 1368 C CA . LYS A 1 179 ? -11.638 5.146 25.840 1.00 46.78 179 LYS A CA 1
ATOM 1369 C C . LYS A 1 179 ? -10.641 4.011 25.602 1.00 46.78 179 LYS A C 1
ATOM 1371 O O . LYS A 1 179 ? -10.777 2.921 26.157 1.00 46.78 179 LYS A O 1
ATOM 1376 N N . ALA A 1 180 ? -9.594 4.307 24.837 1.00 43.88 180 ALA A N 1
ATOM 1377 C CA . ALA A 1 180 ? -8.410 3.465 24.707 1.00 43.88 180 ALA A CA 1
ATOM 1378 C C . ALA A 1 180 ? -7.171 4.181 25.280 1.00 43.88 180 ALA A C 1
ATOM 1380 O O . ALA A 1 180 ? -6.425 4.812 24.548 1.00 43.88 180 ALA A O 1
ATOM 1381 N N . GLY A 1 181 ? -6.946 4.052 26.593 1.00 39.97 181 GLY A N 1
ATOM 1382 C CA . GLY A 1 181 ? -5.675 4.431 27.224 1.00 39.97 181 GLY A CA 1
ATOM 1383 C C . GLY A 1 181 ? -5.536 5.893 27.663 1.00 39.97 181 GLY A C 1
ATOM 1384 O O . GLY A 1 181 ? -4.817 6.666 27.048 1.00 39.97 181 GLY A O 1
ATOM 1385 N N . SER A 1 182 ? -6.077 6.227 28.841 1.00 41.34 182 SER A N 1
ATOM 1386 C CA . SER A 1 182 ? -5.386 7.199 29.703 1.00 41.34 182 SER A CA 1
ATOM 1387 C C . SER A 1 182 ? -4.164 6.483 30.277 1.00 41.34 182 SER A C 1
ATOM 1389 O O . SER A 1 182 ? -4.262 5.819 31.309 1.00 41.34 182 SER A O 1
ATOM 1391 N N . GLY A 1 183 ? -3.058 6.542 29.547 1.00 34.09 183 GLY A N 1
ATOM 1392 C CA . GLY A 1 183 ? -1.800 5.894 29.882 1.00 34.09 183 GLY A CA 1
ATOM 1393 C C . GLY A 1 183 ? -0.709 6.441 28.979 1.00 34.09 183 GLY A C 1
ATOM 1394 O O . GLY A 1 183 ? -0.809 6.343 27.760 1.00 34.09 183 GLY A O 1
ATOM 1395 N N . ASP A 1 184 ? 0.283 7.048 29.610 1.00 36.50 184 ASP A N 1
ATOM 1396 C CA . ASP A 1 184 ? 1.397 7.800 29.036 1.00 36.50 184 ASP A CA 1
ATOM 1397 C C . ASP A 1 184 ? 2.236 6.945 28.064 1.00 36.50 184 ASP A C 1
ATOM 1399 O O . ASP A 1 184 ? 3.228 6.312 28.422 1.00 36.50 184 ASP A O 1
ATOM 1403 N N . VAL A 1 185 ? 1.815 6.929 26.797 1.00 41.97 185 VAL A N 1
ATOM 1404 C CA . VAL A 1 185 ? 2.612 6.454 25.664 1.00 41.97 185 VAL A CA 1
ATOM 1405 C C . VAL A 1 185 ? 3.249 7.676 25.021 1.00 41.97 185 VAL A C 1
ATOM 1407 O O . VAL A 1 185 ? 2.569 8.467 24.369 1.00 41.97 185 VAL A O 1
ATOM 1410 N N . GLU A 1 186 ? 4.560 7.830 25.195 1.00 35.69 186 GLU A N 1
ATOM 1411 C CA . GLU A 1 186 ? 5.333 8.825 24.455 1.00 35.69 186 GLU A CA 1
ATOM 1412 C C . GLU A 1 186 ? 5.163 8.572 22.952 1.00 35.69 186 GLU A C 1
ATOM 1414 O O . GLU A 1 186 ? 5.602 7.540 22.435 1.00 35.69 186 GLU A O 1
ATOM 1419 N N . VAL A 1 187 ? 4.553 9.519 22.231 1.00 39.19 187 VAL A N 1
ATOM 1420 C CA . VAL A 1 187 ? 4.423 9.465 20.765 1.00 39.19 187 VAL A CA 1
ATOM 1421 C C . VAL A 1 187 ? 5.766 9.832 20.124 1.00 39.19 187 VAL A C 1
ATOM 1423 O O . VAL A 1 187 ? 5.921 10.820 19.410 1.00 39.19 187 VAL A O 1
ATOM 1426 N N . SER A 1 188 ? 6.771 8.990 20.369 1.00 37.09 188 SER A N 1
ATOM 1427 C CA . SER A 1 188 ? 7.919 8.870 19.478 1.00 37.09 188 SER A CA 1
ATOM 1428 C C . SER A 1 188 ? 7.387 8.539 18.088 1.00 37.09 188 SER A C 1
ATOM 1430 O O . SER A 1 188 ? 6.659 7.554 17.941 1.00 37.09 188 SER A O 1
ATOM 1432 N N . ASN A 1 189 ? 7.749 9.352 17.088 1.00 44.09 189 ASN A N 1
ATOM 1433 C CA . ASN A 1 189 ? 7.238 9.309 15.712 1.00 44.09 189 ASN A CA 1
ATOM 1434 C C . ASN A 1 189 ? 7.614 8.004 14.975 1.00 44.09 189 ASN A C 1
ATOM 1436 O O . ASN A 1 189 ? 8.481 7.956 14.104 1.00 44.09 189 ASN A O 1
ATOM 1440 N N . SER A 1 190 ? 6.964 6.919 15.377 1.00 40.88 190 SER A N 1
ATOM 1441 C CA . SER A 1 190 ? 7.204 5.541 14.977 1.00 40.88 190 SER A CA 1
ATOM 1442 C C . SER A 1 190 ? 5.990 5.070 14.186 1.00 40.88 190 SER A C 1
ATOM 1444 O O . SER A 1 190 ? 5.130 4.355 14.696 1.00 40.88 190 SER A O 1
ATOM 1446 N N . GLY A 1 191 ? 5.907 5.544 12.935 1.00 41.47 191 GLY A N 1
ATOM 1447 C CA . GLY A 1 191 ? 4.769 5.345 12.033 1.00 41.47 191 GLY A CA 1
ATOM 1448 C C . GLY A 1 191 ? 4.212 3.926 12.124 1.00 41.47 191 GLY A C 1
ATOM 1449 O O . GLY A 1 191 ? 4.866 2.969 11.697 1.00 41.47 191 GLY A O 1
ATOM 1450 N N . GLY A 1 192 ? 3.031 3.805 12.745 1.00 42.12 192 GLY A N 1
ATOM 1451 C CA . GLY A 1 192 ? 2.531 2.551 13.309 1.00 42.12 192 GLY A CA 1
ATOM 1452 C C . GLY A 1 192 ? 2.477 1.464 12.250 1.00 42.12 192 GLY A C 1
ATOM 1453 O O . GLY A 1 192 ? 1.599 1.485 11.387 1.00 42.12 192 GLY A O 1
ATOM 1454 N N . THR A 1 193 ? 3.463 0.565 12.260 1.00 45.25 193 THR A N 1
ATOM 1455 C CA . THR A 1 193 ? 3.727 -0.313 11.118 1.00 45.25 193 THR A CA 1
ATOM 1456 C C . THR A 1 193 ? 2.573 -1.288 10.957 1.00 45.25 193 THR A C 1
ATOM 1458 O O . THR A 1 193 ? 2.439 -2.249 11.712 1.00 45.25 193 THR A O 1
ATOM 1461 N N . MET A 1 194 ? 1.737 -1.043 9.946 1.00 46.41 194 MET A N 1
ATOM 1462 C CA . MET A 1 194 ? 0.697 -1.972 9.518 1.00 46.41 194 MET A CA 1
ATOM 1463 C C . MET A 1 194 ? 1.362 -3.307 9.181 1.00 46.41 194 MET A C 1
ATOM 1465 O O . MET A 1 194 ? 2.046 -3.436 8.168 1.00 46.41 194 MET A O 1
ATOM 1469 N N . ALA A 1 195 ? 1.217 -4.282 10.078 1.00 41.34 195 ALA A N 1
ATOM 1470 C CA . ALA A 1 195 ? 2.110 -5.431 1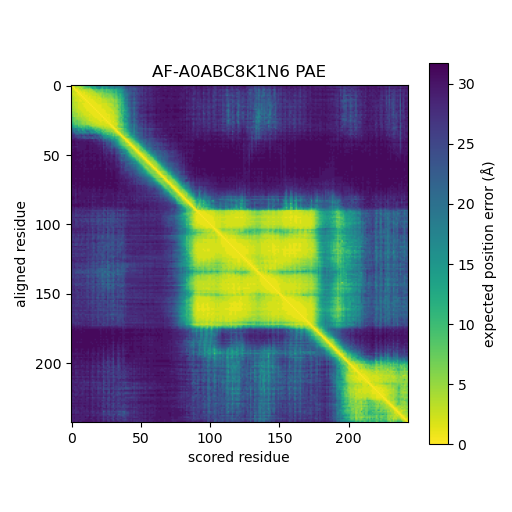0.177 1.00 41.34 195 ALA A CA 1
ATOM 1471 C C . ALA A 1 195 ? 1.848 -6.501 9.099 1.00 41.34 195 ALA A C 1
ATOM 1473 O O . ALA A 1 195 ? 1.406 -7.616 9.374 1.00 41.34 195 ALA A O 1
ATOM 1474 N N . TYR A 1 196 ? 2.159 -6.191 7.837 1.00 42.97 196 TYR A N 1
ATOM 1475 C CA . TYR A 1 196 ? 2.264 -7.178 6.755 1.00 42.97 196 TYR A CA 1
ATOM 1476 C C . TYR A 1 196 ? 3.583 -7.969 6.865 1.00 42.97 196 TYR A C 1
ATOM 1478 O O . TYR A 1 196 ? 4.382 -8.015 5.927 1.00 42.97 196 TYR A O 1
ATOM 1486 N N . GLU A 1 197 ? 3.778 -8.618 8.017 1.00 45.12 197 GLU A N 1
ATOM 1487 C CA . GLU A 1 197 ? 4.942 -9.450 8.349 1.00 45.12 197 GLU A CA 1
ATOM 1488 C C . GLU A 1 197 ? 5.195 -10.573 7.338 1.00 45.12 197 GLU A C 1
ATOM 1490 O O . GLU A 1 197 ? 6.309 -11.056 7.266 1.00 45.12 197 GLU A O 1
ATOM 1495 N N . GLU A 1 198 ? 4.208 -10.987 6.539 1.00 47.19 198 GLU A N 1
ATOM 1496 C CA . GLU A 1 198 ? 4.276 -12.110 5.583 1.00 47.19 198 GLU A CA 1
ATOM 1497 C C . GLU A 1 198 ? 5.514 -12.143 4.658 1.00 47.19 198 GLU A C 1
ATOM 1499 O O . GLU A 1 198 ? 5.842 -13.207 4.143 1.00 47.19 198 GLU A O 1
ATOM 1504 N N . GLU A 1 199 ? 6.214 -11.028 4.421 1.00 47.84 199 GLU A N 1
ATOM 1505 C CA . GLU A 1 199 ? 7.482 -11.041 3.669 1.00 47.84 199 GLU A CA 1
ATOM 1506 C C . GL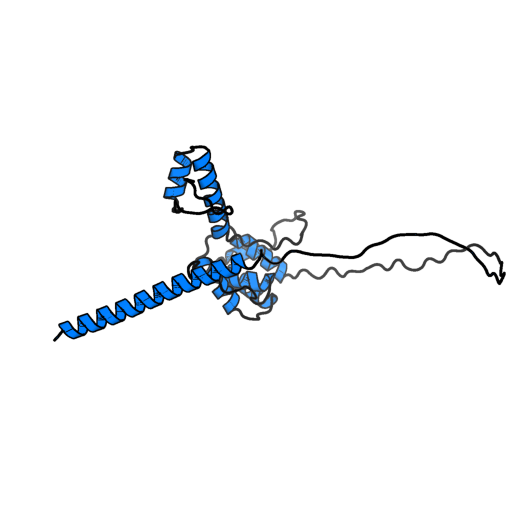U A 1 199 ? 8.705 -11.184 4.605 1.00 47.84 199 GLU A C 1
ATOM 1508 O O . GLU A 1 199 ? 9.448 -12.151 4.444 1.00 47.84 199 GLU A O 1
ATOM 1513 N N . SER A 1 200 ? 8.840 -10.371 5.663 1.00 51.25 200 SER A N 1
ATOM 1514 C CA . SER A 1 200 ? 9.910 -10.514 6.680 1.00 51.25 200 SER A CA 1
ATOM 1515 C C . SER A 1 200 ? 9.848 -11.851 7.438 1.00 51.25 200 SER A C 1
ATOM 1517 O O . SER A 1 200 ? 10.852 -12.515 7.639 1.00 51.25 200 SER A O 1
ATOM 1519 N N . LYS A 1 201 ? 8.656 -12.334 7.781 1.00 53.00 201 LYS A N 1
ATOM 1520 C CA . LYS A 1 201 ? 8.416 -13.633 8.424 1.00 53.00 201 LYS A CA 1
ATOM 1521 C C . LYS A 1 201 ? 8.803 -14.818 7.547 1.00 53.00 201 LYS A C 1
ATOM 1523 O O . LYS A 1 201 ? 8.981 -15.911 8.069 1.00 53.00 201 LYS A O 1
ATOM 1528 N N . ASN A 1 202 ? 8.883 -14.638 6.231 1.00 60.69 202 ASN A N 1
ATOM 1529 C CA . ASN A 1 202 ? 9.384 -15.672 5.331 1.00 60.69 202 ASN A CA 1
ATOM 1530 C C . ASN A 1 202 ? 10.907 -15.575 5.144 1.00 60.69 202 ASN A C 1
ATOM 1532 O O . ASN A 1 202 ? 11.533 -16.609 4.966 1.00 60.69 202 ASN A O 1
ATOM 1536 N N . GLU A 1 203 ? 11.494 -14.386 5.277 1.00 65.56 203 GLU A N 1
ATOM 1537 C CA . GLU A 1 203 ? 12.944 -14.155 5.380 1.00 65.56 203 GLU A CA 1
ATOM 1538 C C . GLU A 1 203 ? 13.501 -14.750 6.690 1.00 65.56 203 GLU A C 1
ATOM 1540 O O . GLU A 1 203 ? 14.241 -15.724 6.646 1.00 65.56 203 GLU A O 1
ATOM 1545 N N . LEU A 1 204 ? 12.962 -14.349 7.848 1.00 65.6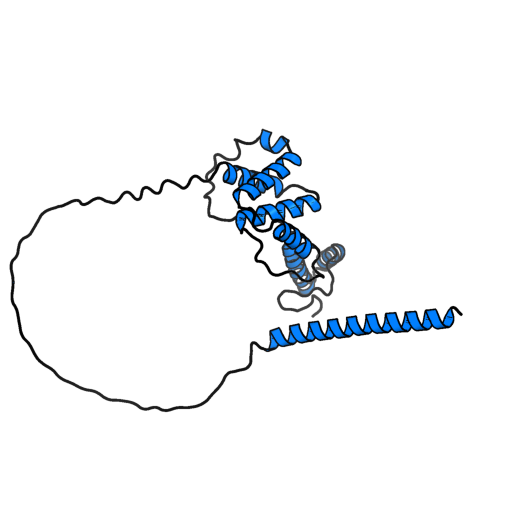9 204 LEU A N 1
ATOM 1546 C CA . LEU A 1 204 ? 13.298 -14.890 9.178 1.00 65.69 204 LEU A CA 1
ATOM 1547 C C . LEU A 1 204 ? 13.091 -16.414 9.304 1.00 65.69 204 LEU A C 1
ATOM 1549 O O . LEU A 1 204 ? 13.753 -17.079 10.097 1.00 65.69 204 LEU A O 1
ATOM 1553 N N . LYS A 1 205 ? 12.160 -16.993 8.532 1.00 71.88 205 LYS A N 1
ATOM 1554 C CA . LYS A 1 205 ? 11.977 -18.453 8.417 1.00 71.88 205 LYS A CA 1
ATOM 1555 C C . LYS A 1 205 ? 13.075 -19.123 7.593 1.00 71.88 205 LYS A C 1
ATOM 1557 O O . LYS A 1 205 ? 13.399 -20.272 7.868 1.00 71.88 205 LYS A O 1
ATOM 1562 N N . ILE A 1 206 ? 13.581 -18.454 6.558 1.00 76.31 206 ILE A N 1
ATOM 1563 C CA . ILE A 1 206 ? 14.719 -18.932 5.769 1.00 76.31 206 ILE A CA 1
ATOM 1564 C C . ILE A 1 206 ? 15.972 -18.866 6.645 1.00 76.31 206 ILE A C 1
ATOM 1566 O O . ILE A 1 206 ? 16.676 -19.864 6.738 1.00 76.31 206 ILE A O 1
ATOM 1570 N N . ASP A 1 207 ? 16.195 -17.783 7.387 1.00 80.06 207 ASP A N 1
ATOM 1571 C CA . ASP A 1 207 ? 17.305 -17.692 8.347 1.00 80.06 207 ASP A CA 1
ATOM 1572 C C . ASP A 1 207 ? 17.218 -18.814 9.404 1.00 80.06 207 ASP A C 1
ATOM 1574 O O . ASP A 1 207 ? 18.183 -19.544 9.644 1.00 80.06 207 ASP A O 1
ATOM 1578 N N . ALA A 1 208 ? 16.021 -19.048 9.957 1.00 83.94 208 ALA A N 1
ATOM 1579 C CA . ALA A 1 208 ? 15.770 -20.155 10.879 1.00 83.94 208 ALA A CA 1
ATOM 1580 C C . ALA A 1 208 ? 16.015 -21.541 10.249 1.00 83.94 208 ALA A C 1
ATOM 1582 O O . ALA A 1 208 ? 16.518 -22.429 10.933 1.00 83.94 208 ALA A O 1
ATOM 1583 N N . ILE A 1 209 ? 15.720 -21.752 8.957 1.00 85.44 209 ILE A N 1
ATOM 1584 C CA . ILE A 1 209 ? 15.972 -23.048 8.301 1.00 85.44 209 ILE A CA 1
ATOM 1585 C C . ILE A 1 209 ? 17.474 -23.332 8.148 1.00 85.44 209 ILE A C 1
ATOM 1587 O O . ILE A 1 209 ? 17.885 -24.484 8.290 1.00 85.44 209 ILE A O 1
ATOM 1591 N N . HIS A 1 210 ? 18.297 -22.295 7.948 1.00 83.50 210 HIS A N 1
ATOM 1592 C CA . HIS A 1 210 ? 19.759 -22.409 7.949 1.00 83.50 210 HIS A CA 1
ATOM 1593 C C . HIS A 1 210 ? 20.308 -22.670 9.362 1.00 83.50 210 HIS A C 1
ATOM 1595 O O . HIS A 1 210 ? 21.259 -23.438 9.509 1.00 83.50 210 HIS A O 1
ATOM 1601 N N . ALA A 1 211 ? 19.697 -22.103 10.411 1.00 85.81 211 ALA A N 1
ATOM 1602 C CA . ALA A 1 211 ? 20.031 -22.435 11.800 1.00 85.81 211 ALA A CA 1
ATOM 1603 C C . ALA A 1 211 ? 19.691 -23.902 12.133 1.00 85.81 211 ALA A C 1
ATOM 1605 O O . ALA A 1 211 ? 20.578 -24.661 12.520 1.00 85.81 211 ALA A O 1
ATOM 1606 N N . PHE A 1 212 ? 18.454 -24.351 11.876 1.00 88.62 212 PHE A N 1
ATOM 1607 C CA . PHE A 1 212 ? 18.034 -25.737 12.135 1.00 88.62 212 PHE A CA 1
ATOM 1608 C C . PHE A 1 212 ? 18.876 -26.768 11.368 1.00 88.62 212 PHE A C 1
ATOM 1610 O O . PHE A 1 212 ? 19.174 -27.834 11.907 1.00 88.62 212 PHE A O 1
ATOM 1617 N N . ALA A 1 213 ? 19.289 -26.463 10.132 1.00 84.25 213 ALA A N 1
ATOM 1618 C CA . ALA A 1 213 ? 20.187 -27.323 9.362 1.00 84.25 213 ALA A CA 1
ATOM 1619 C C . ALA A 1 213 ? 21.599 -27.400 9.976 1.00 84.25 213 ALA A C 1
ATOM 1621 O O . ALA A 1 213 ? 22.140 -28.494 10.130 1.00 84.25 213 ALA A O 1
ATOM 1622 N N . ARG A 1 214 ? 22.166 -26.255 10.383 1.00 84.19 214 ARG A N 1
ATOM 1623 C CA . ARG A 1 214 ? 23.499 -26.137 11.003 1.00 84.19 214 ARG A CA 1
ATOM 1624 C C . ARG A 1 214 ? 23.578 -26.800 12.382 1.00 84.19 214 ARG A C 1
ATOM 1626 O O . ARG A 1 214 ? 24.603 -27.383 12.725 1.00 84.19 214 ARG A O 1
ATOM 1633 N N . GLU A 1 215 ? 22.505 -26.710 13.163 1.00 86.06 215 GLU A N 1
ATOM 1634 C CA . GLU A 1 215 ? 22.406 -27.253 14.526 1.00 86.06 215 GLU A CA 1
ATOM 1635 C C . GLU A 1 215 ? 21.912 -28.712 14.558 1.00 86.06 215 GLU A C 1
ATOM 1637 O O . GLU A 1 215 ? 22.032 -29.389 15.579 1.00 86.06 215 GLU A O 1
ATOM 1642 N N . GLY A 1 216 ? 21.411 -29.233 13.431 1.00 84.00 216 GLY A N 1
ATOM 1643 C CA . GLY A 1 216 ? 20.933 -30.612 13.304 1.00 84.00 216 GLY A CA 1
ATOM 1644 C C . GLY A 1 216 ? 19.523 -30.850 13.856 1.00 84.00 216 GLY A C 1
ATOM 1645 O O . GLY A 1 216 ? 19.160 -31.994 14.136 1.00 84.00 216 GLY A O 1
ATOM 1646 N N . GLU A 1 217 ? 18.706 -29.804 14.003 1.00 86.81 217 GLU A N 1
ATOM 1647 C CA . GLU A 1 217 ? 17.335 -29.887 14.522 1.00 86.81 217 GLU A CA 1
ATOM 1648 C C . GLU A 1 217 ? 16.346 -30.440 13.477 1.00 86.81 217 GLU A C 1
ATOM 1650 O O . GLU A 1 217 ? 15.484 -29.731 12.950 1.00 86.81 217 GLU A O 1
ATOM 1655 N N . VAL A 1 218 ? 16.449 -31.741 13.184 1.00 87.94 218 VAL A N 1
ATOM 1656 C CA . VAL A 1 218 ? 15.671 -32.428 12.133 1.00 87.94 218 VAL A CA 1
ATOM 1657 C C . VAL A 1 218 ? 14.155 -32.205 12.257 1.00 87.94 218 VAL A C 1
ATOM 1659 O O . VAL A 1 218 ? 13.482 -32.055 11.241 1.00 87.94 218 VAL A O 1
ATOM 1662 N N . GLU A 1 219 ? 13.603 -32.139 13.473 1.00 87.94 219 GLU A N 1
ATOM 1663 C CA . GLU A 1 219 ? 12.163 -31.920 13.692 1.00 87.94 219 GLU A CA 1
ATOM 1664 C C . GLU A 1 219 ? 11.711 -30.501 13.298 1.00 87.94 219 GLU A C 1
ATOM 1666 O O . GLU A 1 219 ? 10.699 -30.336 12.611 1.00 87.94 219 GLU A O 1
ATOM 1671 N N . ASN A 1 220 ? 12.480 -29.471 13.670 1.00 84.00 220 ASN A N 1
ATOM 1672 C CA . ASN A 1 220 ? 12.188 -28.082 13.306 1.00 84.00 220 ASN A CA 1
ATOM 1673 C C . ASN A 1 220 ? 12.483 -27.811 11.822 1.00 84.00 220 ASN A C 1
ATOM 1675 O O . ASN A 1 220 ? 11.733 -27.075 11.174 1.00 84.00 220 ASN A O 1
ATOM 1679 N N . LEU A 1 221 ? 13.491 -28.477 11.252 1.00 83.81 221 LEU A N 1
ATOM 1680 C CA . LEU A 1 221 ? 13.768 -28.487 9.816 1.00 83.81 221 LEU A CA 1
ATOM 1681 C C . LEU A 1 221 ? 12.608 -29.114 9.020 1.00 83.81 221 LEU A C 1
ATOM 1683 O O . LEU A 1 221 ? 12.102 -28.490 8.087 1.00 83.81 221 LEU A O 1
ATOM 1687 N N . LEU A 1 222 ? 12.117 -30.296 9.419 1.00 85.75 222 LEU A N 1
ATOM 1688 C CA . LEU A 1 222 ? 10.980 -30.969 8.772 1.00 85.75 222 LEU A CA 1
ATOM 1689 C C . LEU A 1 222 ? 9.723 -30.087 8.799 1.00 85.75 222 LEU A C 1
ATOM 1691 O O . LEU A 1 222 ? 9.125 -29.822 7.760 1.00 85.75 222 LEU A O 1
ATOM 1695 N N . LYS A 1 223 ? 9.374 -29.562 9.976 1.00 86.19 223 LYS A N 1
ATOM 1696 C CA . LYS A 1 223 ? 8.248 -28.642 10.197 1.00 86.19 223 LYS A CA 1
ATOM 1697 C C . LYS A 1 223 ? 8.349 -27.361 9.358 1.00 86.19 223 LYS A C 1
ATOM 1699 O O . LYS A 1 223 ? 7.337 -26.828 8.904 1.00 86.19 223 LYS A O 1
ATOM 1704 N N . SER A 1 224 ? 9.567 -26.876 9.125 1.00 81.56 224 SER A N 1
ATOM 1705 C CA . SER A 1 224 ? 9.840 -25.726 8.258 1.00 81.56 224 SER A CA 1
ATOM 1706 C C . SER A 1 224 ? 9.586 -26.062 6.781 1.00 81.56 224 SER A C 1
ATOM 1708 O O . SER A 1 224 ? 8.903 -25.299 6.092 1.00 81.56 224 SER A O 1
ATOM 1710 N N . ILE A 1 225 ? 10.014 -27.240 6.316 1.00 82.94 225 ILE A N 1
ATOM 1711 C CA . ILE A 1 225 ? 9.734 -27.750 4.962 1.00 82.94 225 ILE A CA 1
ATOM 1712 C C . ILE A 1 225 ? 8.226 -27.991 4.760 1.00 82.94 225 ILE A C 1
ATOM 1714 O O . ILE A 1 225 ? 7.660 -27.541 3.764 1.00 82.94 225 ILE A O 1
ATOM 1718 N N . GLU A 1 226 ? 7.541 -28.614 5.726 1.00 84.06 226 GLU A N 1
ATOM 1719 C CA . GLU A 1 226 ? 6.080 -28.806 5.711 1.00 84.06 226 GLU A CA 1
ATOM 1720 C C . GLU A 1 226 ? 5.304 -27.478 5.678 1.00 84.06 226 GLU A C 1
ATOM 1722 O O . GLU A 1 226 ? 4.218 -27.409 5.102 1.00 84.06 226 GLU A O 1
ATOM 1727 N N . SER A 1 227 ? 5.874 -26.394 6.222 1.00 79.00 227 SER A N 1
ATOM 1728 C CA . SER A 1 227 ? 5.295 -25.044 6.133 1.00 79.00 227 SER A CA 1
ATOM 1729 C C . SER A 1 227 ? 5.409 -24.391 4.742 1.00 79.00 227 SER A C 1
ATOM 1731 O O . SER A 1 227 ? 4.918 -23.276 4.546 1.00 79.00 227 SER A O 1
ATOM 1733 N N . GLY A 1 228 ? 6.015 -25.080 3.766 1.00 76.19 228 GLY A N 1
ATOM 1734 C CA . GLY A 1 228 ? 6.099 -24.661 2.365 1.00 76.19 228 GLY A CA 1
ATOM 1735 C C . GLY A 1 228 ? 7.346 -23.851 2.000 1.00 76.19 228 GLY A C 1
ATOM 1736 O O . GLY A 1 228 ? 7.367 -23.224 0.940 1.00 76.19 228 GLY A O 1
ATOM 1737 N N . ILE A 1 229 ? 8.377 -23.840 2.851 1.00 76.25 229 ILE A N 1
ATOM 1738 C CA . ILE A 1 229 ? 9.655 -23.179 2.551 1.00 76.25 229 ILE A CA 1
ATOM 1739 C C . ILE A 1 229 ? 10.427 -24.039 1.533 1.00 76.25 229 ILE A C 1
ATOM 1741 O O . ILE A 1 229 ? 10.603 -25.238 1.764 1.00 76.25 229 ILE A O 1
ATOM 1745 N N . PRO A 1 230 ? 10.904 -23.478 0.405 1.00 71.19 230 PRO A N 1
ATOM 1746 C CA . PRO A 1 230 ? 11.724 -24.233 -0.533 1.00 71.19 230 PRO A CA 1
ATOM 1747 C C . PRO A 1 230 ? 13.089 -24.545 0.093 1.00 71.19 230 PRO A C 1
ATOM 1749 O O . PRO A 1 230 ? 13.778 -23.640 0.547 1.00 71.19 230 PRO A O 1
ATOM 1752 N N . VAL A 1 231 ? 13.509 -25.815 0.057 1.00 68.44 231 VAL A N 1
ATOM 1753 C CA . VAL A 1 231 ? 14.821 -26.263 0.578 1.00 68.44 231 VAL A CA 1
ATOM 1754 C C . VAL A 1 231 ? 15.986 -25.531 -0.101 1.00 68.44 231 VAL A C 1
ATOM 1756 O O . VAL A 1 231 ? 16.987 -25.250 0.539 1.00 68.44 231 VAL A O 1
ATOM 1759 N N . ASN A 1 232 ? 15.821 -25.145 -1.369 1.00 74.19 232 ASN A N 1
ATOM 1760 C CA . ASN A 1 232 ? 16.797 -24.363 -2.132 1.00 74.19 232 ASN A CA 1
ATOM 1761 C C . ASN A 1 232 ? 16.557 -22.841 -2.003 1.00 74.19 232 ASN A C 1
ATOM 1763 O O . ASN A 1 232 ? 16.817 -22.089 -2.946 1.00 74.19 232 ASN A O 1
ATOM 1767 N N . ALA A 1 233 ? 15.983 -22.383 -0.886 1.00 73.81 233 ALA A N 1
ATOM 1768 C CA . ALA A 1 233 ? 16.053 -20.978 -0.507 1.00 73.81 233 ALA A CA 1
ATOM 1769 C C . ALA A 1 233 ? 17.521 -20.568 -0.328 1.00 73.81 233 ALA A C 1
ATOM 1771 O O . ALA A 1 233 ? 18.361 -21.404 0.002 1.00 73.81 233 ALA A O 1
ATOM 1772 N N . ARG A 1 234 ? 17.802 -19.282 -0.537 1.00 72.81 234 ARG A N 1
ATOM 1773 C CA . ARG A 1 234 ? 19.087 -18.679 -0.188 1.00 72.81 234 ARG A CA 1
ATOM 1774 C C . ARG A 1 234 ? 18.866 -17.643 0.900 1.00 72.81 234 ARG A C 1
ATOM 1776 O O . ARG A 1 234 ? 17.829 -16.973 0.876 1.00 72.81 234 ARG A O 1
ATOM 1783 N N . ASP A 1 235 ? 19.785 -17.580 1.852 1.00 73.19 235 ASP A N 1
ATOM 1784 C CA . ASP A 1 235 ? 19.819 -16.541 2.880 1.00 73.19 235 ASP A CA 1
ATOM 1785 C C . ASP A 1 235 ? 20.336 -15.204 2.310 1.00 73.19 235 ASP A C 1
ATOM 1787 O O . ASP A 1 235 ? 20.548 -15.049 1.103 1.00 73.19 235 ASP A O 1
ATOM 1791 N N . SER A 1 236 ? 20.506 -14.210 3.183 1.00 71.75 236 SER A N 1
ATOM 1792 C CA . SER A 1 236 ? 21.071 -12.904 2.820 1.00 71.75 236 SER A CA 1
ATOM 1793 C C . SER A 1 236 ? 22.574 -12.946 2.496 1.00 71.75 236 SER A C 1
ATOM 1795 O O . SER A 1 236 ? 23.082 -12.000 1.893 1.00 71.75 236 SER A O 1
ATOM 1797 N N . GLU A 1 237 ? 23.264 -14.043 2.827 1.00 74.25 237 GLU A N 1
ATOM 1798 C CA . GLU A 1 237 ? 24.670 -14.310 2.490 1.00 74.25 237 GLU A CA 1
ATOM 1799 C C . GLU A 1 237 ? 24.810 -15.147 1.196 1.00 74.25 237 GLU A C 1
ATOM 1801 O O . GLU A 1 237 ? 25.918 -15.457 0.761 1.00 74.25 237 GLU A O 1
ATOM 1806 N N . ASP A 1 238 ? 23.687 -15.429 0.520 1.00 71.25 238 ASP A N 1
ATOM 1807 C CA . ASP A 1 238 ? 23.579 -16.150 -0.754 1.00 71.25 238 ASP A CA 1
ATOM 1808 C C . ASP A 1 238 ? 23.942 -17.662 -0.652 1.00 71.25 238 ASP A C 1
ATOM 1810 O O . ASP A 1 238 ? 24.132 -18.334 -1.673 1.00 71.25 238 ASP A O 1
ATOM 1814 N N . HIS A 1 239 ? 23.980 -18.238 0.555 1.00 74.00 239 HIS A N 1
ATOM 1815 C CA . HIS A 1 239 ? 24.210 -19.673 0.812 1.00 74.00 239 HIS A CA 1
ATOM 1816 C C . HIS A 1 239 ? 22.922 -20.510 0.706 1.00 74.00 239 HIS A C 1
ATOM 1818 O O . HIS A 1 239 ? 21.867 -19.982 0.365 1.00 74.00 239 HIS A O 1
ATOM 1824 N N . THR A 1 240 ? 22.989 -21.832 0.923 1.00 78.69 240 THR A N 1
ATOM 1825 C CA . THR A 1 240 ? 21.794 -22.700 1.036 1.00 78.69 240 THR A CA 1
ATOM 1826 C C . THR A 1 240 ? 21.856 -23.561 2.304 1.00 78.69 240 THR A C 1
ATOM 1828 O O . THR A 1 240 ? 22.950 -23.785 2.817 1.00 78.69 240 THR A O 1
ATOM 1831 N N . PRO A 1 241 ? 20.742 -24.147 2.790 1.00 69.75 241 PRO A N 1
ATOM 1832 C CA . PRO A 1 241 ? 20.723 -24.972 4.008 1.00 69.75 241 PRO A CA 1
ATOM 1833 C C . PRO A 1 241 ? 21.468 -26.321 3.909 1.00 69.75 241 PRO A C 1
ATOM 1835 O O . PRO A 1 241 ? 21.316 -27.162 4.792 1.00 69.75 241 PRO A O 1
ATOM 1838 N N . LEU A 1 242 ? 22.195 -26.571 2.816 1.00 65.94 242 LEU A N 1
ATOM 1839 C CA . LEU A 1 242 ? 22.923 -27.810 2.511 1.00 65.94 242 LEU A CA 1
ATOM 1840 C C . LEU A 1 242 ? 24.369 -27.546 2.030 1.00 65.94 242 LEU A C 1
ATOM 1842 O O . LEU A 1 242 ? 24.997 -28.467 1.504 1.00 65.94 242 LEU A O 1
ATOM 1846 N N . ASP A 1 243 ? 24.846 -26.303 2.162 1.00 63.94 243 ASP A N 1
ATOM 1847 C CA . ASP A 1 243 ? 26.150 -25.788 1.702 1.00 63.94 243 ASP A CA 1
ATOM 1848 C C . ASP A 1 243 ? 27.159 -25.716 2.873 1.00 63.94 243 ASP A C 1
ATOM 1850 O O . ASP A 1 243 ? 28.284 -26.245 2.715 1.00 63.94 243 ASP A O 1
#

Radius of gyration: 33.08 Å; Cα contacts (8 Å, |Δi|>4): 135; chains: 1; bounding box: 81×88×80 Å